Protein AF-A0A1I5RPS9-F1 (afdb_monomer_lite)

Sequence (273 aa):
MSRGDDDRPSDWIGYLQPVGLVVAPAALARIGAWPTPQRAADGEAVARALAGFADDAWPFFRDVLGWPAGRVAGAPGGPTLPEALRVAFREQDTLLEPHWAVSAPDGTTQLLVRIEGDLVLDRRGALDGWEATAQQRFERLLRETGVMAGVIVGTRETGRLGGETEAVLRLVVAPRGEVSGHMSWPLGPLAEVGGRGMLAGLKLLLDAHALFTGPPSHRLPSLLAESRAAQADVSSRLAGQVSWATTAWSGGCTPPTCRAPPSSEPSPPTWRA

Radius of gyration: 22.83 Å; chains: 1; bounding box: 60×74×60 Å

Secondary structure (DSSP, 8-state):
----S---TTHHHHHH--BS-S--HHHHHHHT--PPPPPHHHHHHHHHHHTTTTT--HHIIIIIS---GGGEETSTTSPPPPGGG-EEETTTTEEE--SEEEEPTTS-EEEEEEEEEEEETT-TT-BTTB-S-HHHHHHHHHHHHT-SEEEEEEEEE---TT--EEEEEEEEE--TTS--EEEEEETGGGGSGGGHHHHHHHHHHHSHIIIIIS-GGGSHHHHHHHHHHHHHHHHHHHHHHHHHHHHHHHTTPPTT--PPPP--PPPPPPP--

Foldseek 3Di:
DDPDPPCLQCVLQVVQPKFPFQFDSVLCVVLVQGQDFDDLVLLVQLVVLVVCCLPPVQSCCCRNQVDDQCQKALDVVYNDDDPLLWDADPVQRDIDHANIFGAEPVRHTQEGEHEPRAFAQCDACSDPSGRDGVVRSVLVSCQSSVRQKYKYWYWHQPPDDPRDIFTWIKIWGRHHPDDIMMTIDRSNCCSDPNCRSNSSVCSQARHCCQGYPDDPCSHNVNSRVSSVVVVVVVVVVVVVVVVVVVVCVVVPDDDDPDDDDDDDDDDDDDDDD

Structure (mmCIF, N/CA/C/O backbone):
data_AF-A0A1I5RPS9-F1
#
_entry.id   AF-A0A1I5RPS9-F1
#
loop_
_atom_site.group_PDB
_atom_site.id
_atom_site.type_symbol
_atom_site.label_atom_id
_atom_site.label_alt_id
_atom_site.label_comp_id
_atom_si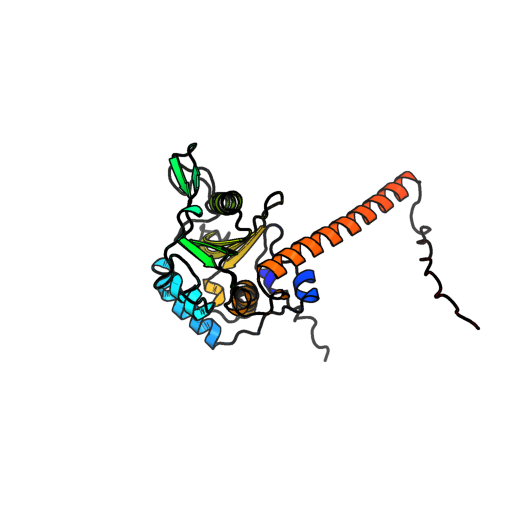te.label_asym_id
_atom_site.label_entity_id
_atom_site.label_seq_id
_atom_site.pdbx_PDB_ins_code
_atom_site.Cartn_x
_atom_site.Cartn_y
_atom_site.Cartn_z
_atom_site.occupancy
_atom_site.B_iso_or_equiv
_atom_site.auth_seq_id
_atom_site.auth_comp_id
_atom_site.auth_asym_id
_atom_site.auth_atom_id
_atom_site.pdbx_PDB_model_num
ATOM 1 N N . MET A 1 1 ? 39.650 -8.370 -7.740 1.00 33.81 1 MET A N 1
ATOM 2 C CA . MET A 1 1 ? 38.311 -7.884 -8.138 1.00 33.81 1 MET A CA 1
ATOM 3 C C . MET A 1 1 ? 37.354 -8.205 -7.005 1.00 33.81 1 MET A C 1
ATOM 5 O O . MET A 1 1 ? 36.799 -9.295 -6.969 1.00 33.81 1 MET A O 1
ATOM 9 N N . SER A 1 2 ? 37.263 -7.308 -6.024 1.00 32.31 2 SER A N 1
ATOM 10 C CA . SER A 1 2 ? 36.287 -7.428 -4.941 1.00 32.31 2 SER A CA 1
ATOM 11 C C . SER A 1 2 ? 34.902 -7.170 -5.521 1.00 32.31 2 SER A C 1
ATOM 13 O O . SER A 1 2 ? 34.683 -6.116 -6.114 1.00 32.31 2 SER A O 1
ATOM 15 N N . ARG A 1 3 ? 33.990 -8.140 -5.390 1.00 33.81 3 ARG A N 1
ATOM 16 C CA . ARG A 1 3 ? 32.552 -7.895 -5.540 1.00 33.81 3 ARG A CA 1
ATOM 17 C C . ARG A 1 3 ? 32.191 -6.826 -4.512 1.00 33.81 3 ARG A C 1
ATOM 19 O O . ARG A 1 3 ? 32.380 -7.056 -3.321 1.00 33.81 3 ARG A O 1
ATOM 26 N N . GLY A 1 4 ? 31.805 -5.654 -5.002 1.00 35.06 4 GLY A N 1
ATOM 27 C CA . GLY A 1 4 ? 31.362 -4.543 -4.179 1.00 35.06 4 GLY A CA 1
ATOM 28 C C . GLY A 1 4 ? 30.131 -4.933 -3.370 1.00 35.06 4 GLY A C 1
ATOM 29 O O . GLY A 1 4 ? 29.268 -5.668 -3.842 1.00 35.06 4 GLY A O 1
ATOM 30 N N . ASP A 1 5 ? 30.113 -4.428 -2.151 1.00 37.72 5 ASP A N 1
ATOM 31 C CA . ASP A 1 5 ? 29.117 -4.533 -1.086 1.00 37.72 5 ASP A CA 1
ATOM 32 C C . ASP A 1 5 ? 27.809 -3.760 -1.417 1.00 37.72 5 ASP A C 1
ATOM 34 O O . ASP A 1 5 ? 27.233 -3.106 -0.554 1.00 37.72 5 ASP A O 1
ATOM 38 N N . ASP A 1 6 ? 27.383 -3.767 -2.689 1.00 41.56 6 ASP A N 1
ATOM 39 C CA . ASP A 1 6 ? 26.382 -2.845 -3.276 1.00 41.56 6 ASP A CA 1
ATOM 40 C C . ASP A 1 6 ? 25.005 -3.487 -3.522 1.00 41.56 6 ASP A C 1
ATOM 42 O O . ASP A 1 6 ? 24.213 -3.009 -4.324 1.00 41.56 6 ASP A O 1
ATOM 46 N N . ASP A 1 7 ? 24.721 -4.618 -2.880 1.00 43.59 7 ASP A N 1
ATOM 47 C CA . ASP A 1 7 ? 23.459 -5.331 -3.089 1.00 43.59 7 ASP A CA 1
ATOM 48 C C . ASP A 1 7 ? 22.933 -5.828 -1.741 1.00 43.59 7 ASP A C 1
ATOM 50 O O . ASP A 1 7 ? 22.830 -7.029 -1.470 1.00 43.59 7 ASP A O 1
ATOM 54 N N . ARG A 1 8 ? 22.646 -4.891 -0.824 1.00 53.69 8 ARG A N 1
ATOM 55 C CA . ARG A 1 8 ? 21.845 -5.249 0.345 1.00 53.69 8 ARG A CA 1
ATOM 56 C C . ARG A 1 8 ? 20.399 -5.330 -0.138 1.00 53.69 8 ARG A C 1
ATOM 58 O O . ARG A 1 8 ? 19.843 -4.321 -0.566 1.00 53.69 8 ARG A O 1
ATOM 65 N N . PRO A 1 9 ? 19.714 -6.479 -0.002 1.00 54.88 9 PRO A N 1
ATOM 66 C CA . PRO A 1 9 ? 18.359 -6.665 -0.538 1.00 54.88 9 PRO A CA 1
ATOM 67 C C . PRO A 1 9 ? 17.271 -5.707 0.011 1.00 54.88 9 PRO A C 1
ATOM 69 O O . PRO A 1 9 ? 16.092 -5.848 -0.309 1.00 54.88 9 PRO A O 1
ATOM 72 N N . SER A 1 10 ? 17.626 -4.776 0.901 1.00 60.41 10 SER A N 1
ATOM 73 C CA . SER A 1 10 ? 16.749 -3.804 1.562 1.00 60.41 10 SER A CA 1
ATOM 74 C C . SER A 1 10 ? 17.095 -2.341 1.255 1.00 60.41 10 SER A C 1
ATOM 76 O O . SER A 1 10 ? 16.464 -1.463 1.839 1.00 60.41 10 SER A O 1
ATOM 78 N N . ASP A 1 11 ? 18.049 -2.048 0.360 1.00 79.06 11 ASP A N 1
ATOM 79 C CA . ASP A 1 11 ? 18.473 -0.665 0.058 1.00 79.06 11 ASP A CA 1
ATOM 80 C C . ASP A 1 11 ? 17.314 0.220 -0.434 1.00 79.06 11 ASP A C 1
ATOM 82 O O . ASP A 1 11 ? 17.248 1.416 -0.145 1.00 79.06 11 ASP A O 1
ATOM 86 N N . TRP A 1 12 ? 16.303 -0.399 -1.048 1.00 87.69 12 TRP A N 1
ATOM 87 C CA . TRP A 1 12 ? 15.060 0.255 -1.444 1.00 87.69 12 TRP A CA 1
ATOM 88 C C . TRP A 1 12 ? 14.281 0.890 -0.279 1.00 87.69 12 TRP A C 1
ATOM 90 O O . TRP A 1 12 ? 13.652 1.922 -0.484 1.00 87.69 12 TRP A O 1
ATOM 100 N N . ILE A 1 13 ? 14.341 0.337 0.941 1.00 88.88 13 ILE A N 1
ATOM 101 C CA . ILE A 1 13 ? 13.681 0.920 2.125 1.00 88.88 13 ILE A CA 1
ATOM 102 C C . ILE A 1 13 ? 14.321 2.269 2.467 1.00 88.88 13 ILE A C 1
ATOM 104 O O . ILE A 1 13 ? 13.619 3.226 2.795 1.00 88.88 13 ILE A O 1
ATOM 108 N N . GLY A 1 14 ? 15.651 2.357 2.355 1.00 85.25 14 GLY A N 1
ATOM 109 C CA . GLY A 1 14 ? 16.405 3.580 2.617 1.00 85.25 14 GLY A CA 1
ATOM 110 C C . GLY A 1 14 ? 16.038 4.709 1.655 1.00 85.25 14 GLY A C 1
ATOM 111 O O . GLY A 1 14 ? 15.885 5.849 2.086 1.00 85.25 14 GLY A O 1
ATOM 112 N N . TYR A 1 15 ? 15.809 4.408 0.374 1.00 85.94 15 TYR A N 1
ATOM 113 C CA . TYR A 1 15 ? 15.406 5.422 -0.610 1.00 85.94 15 TYR A CA 1
ATOM 114 C C . TYR A 1 15 ? 14.019 6.026 -0.345 1.00 85.94 15 TYR A C 1
ATOM 116 O O . TYR A 1 15 ? 13.758 7.154 -0.756 1.00 85.94 15 TYR A O 1
ATOM 124 N N . LEU A 1 16 ? 13.138 5.309 0.358 1.00 88.75 16 LEU A N 1
ATOM 125 C CA . LEU A 1 16 ? 11.757 5.742 0.598 1.00 88.75 16 LEU A CA 1
ATOM 126 C C . LEU A 1 16 ? 11.584 6.587 1.865 1.00 88.75 16 LEU A C 1
ATOM 128 O O . LEU A 1 16 ? 10.520 7.180 2.031 1.00 88.75 16 LEU A O 1
ATOM 132 N N . GLN A 1 17 ? 12.606 6.648 2.732 1.00 84.50 17 GLN A N 1
ATOM 133 C CA . GLN A 1 17 ? 12.615 7.441 3.973 1.00 84.50 17 GLN A CA 1
ATOM 134 C C . GLN A 1 17 ? 11.318 7.257 4.798 1.00 84.50 17 GLN A C 1
ATOM 136 O O . GLN A 1 17 ? 10.551 8.207 4.970 1.00 84.50 17 GLN A O 1
ATOM 141 N N . PRO A 1 18 ? 11.014 6.028 5.264 1.00 90.44 18 PRO A N 1
ATOM 142 C CA . PRO A 1 18 ? 9.776 5.751 5.985 1.00 90.44 18 PRO A CA 1
ATOM 143 C C . PRO A 1 18 ? 9.686 6.538 7.295 1.00 90.44 18 PRO A C 1
ATOM 145 O O . PRO A 1 18 ? 10.682 6.749 7.988 1.00 90.44 18 PRO A O 1
ATOM 148 N N . VAL A 1 19 ? 8.462 6.905 7.667 1.00 92.25 19 VAL A N 1
ATOM 149 C CA . VAL A 1 19 ? 8.149 7.501 8.967 1.00 92.25 19 VAL A CA 1
ATOM 150 C C . VAL A 1 19 ? 7.605 6.407 9.873 1.00 92.25 19 VAL A C 1
ATOM 152 O O . VAL A 1 19 ? 6.639 5.732 9.524 1.00 92.25 19 VAL A O 1
ATOM 155 N N . GLY A 1 20 ? 8.207 6.234 11.049 1.00 91.06 20 GLY A N 1
ATOM 156 C CA . GLY A 1 20 ? 7.830 5.163 11.971 1.00 91.06 20 GLY A CA 1
ATOM 157 C C . GLY A 1 20 ? 8.129 3.764 11.418 1.00 91.06 20 GLY A C 1
ATOM 158 O O . GLY A 1 20 ? 8.901 3.587 10.475 1.00 91.06 20 GLY A O 1
ATOM 159 N N . LEU A 1 21 ? 7.527 2.744 12.032 1.00 90.62 21 LEU A N 1
ATOM 160 C CA . LEU A 1 21 ? 7.722 1.354 11.631 1.00 90.62 21 LEU A CA 1
ATOM 161 C C . LEU A 1 21 ? 6.663 0.918 10.616 1.00 90.62 21 LEU A C 1
ATOM 163 O O . LEU A 1 21 ? 5.475 0.876 10.925 1.00 90.62 21 LEU A O 1
ATOM 167 N N . VAL A 1 22 ? 7.118 0.498 9.437 1.00 93.00 22 VAL A N 1
ATOM 168 C CA . VAL A 1 22 ? 6.283 -0.187 8.437 1.00 93.00 22 VAL A CA 1
ATOM 169 C C . VAL A 1 22 ? 6.798 -1.606 8.248 1.00 93.00 22 VAL A C 1
ATOM 171 O O . VAL A 1 22 ? 6.150 -2.566 8.655 1.00 93.00 22 VAL A O 1
ATOM 174 N N . VAL A 1 23 ? 8.008 -1.732 7.703 1.00 93.06 23 VAL A N 1
ATOM 175 C CA . VAL A 1 23 ? 8.704 -3.004 7.507 1.00 93.06 23 VAL A CA 1
ATOM 176 C C . VAL A 1 23 ? 10.148 -2.857 7.966 1.00 93.06 23 VAL A C 1
ATOM 178 O O . VAL A 1 23 ? 10.807 -1.868 7.649 1.00 93.06 23 VAL A O 1
ATOM 181 N N . ALA A 1 24 ? 10.642 -3.839 8.718 1.00 90.19 24 ALA A N 1
ATOM 182 C CA . ALA A 1 24 ? 12.019 -3.872 9.194 1.00 90.19 24 ALA A CA 1
ATOM 183 C C . ALA A 1 24 ? 12.885 -4.757 8.274 1.00 90.19 24 ALA A C 1
ATOM 185 O O . ALA A 1 24 ? 12.519 -5.913 8.047 1.00 90.19 24 ALA A O 1
ATOM 186 N N . PRO A 1 25 ? 14.072 -4.300 7.821 1.00 89.25 25 PRO A N 1
ATOM 187 C CA . PRO A 1 25 ? 14.993 -5.126 7.030 1.00 89.25 25 PRO A CA 1
ATOM 188 C C . PRO A 1 25 ? 15.316 -6.484 7.677 1.00 89.25 25 PRO A C 1
ATOM 190 O O . PRO A 1 25 ? 15.334 -7.515 7.009 1.00 89.25 25 PRO A O 1
ATOM 193 N N . ALA A 1 26 ? 15.498 -6.511 9.003 1.00 87.50 26 ALA A N 1
ATOM 194 C CA . ALA A 1 26 ? 15.767 -7.740 9.752 1.00 87.50 26 ALA A CA 1
ATOM 195 C C . ALA A 1 26 ? 14.606 -8.751 9.698 1.00 87.50 26 ALA A C 1
ATOM 197 O O . ALA A 1 26 ? 14.842 -9.958 9.708 1.00 87.50 26 ALA A O 1
ATOM 198 N N . ALA A 1 27 ? 13.360 -8.274 9.617 1.00 90.44 27 ALA A N 1
ATOM 199 C CA . ALA A 1 27 ? 12.193 -9.139 9.480 1.00 90.44 27 ALA A CA 1
ATOM 200 C C . ALA A 1 27 ? 12.127 -9.778 8.091 1.00 90.44 27 ALA A C 1
ATOM 202 O O . ALA A 1 27 ? 11.933 -10.988 7.993 1.00 90.44 27 ALA A O 1
ATOM 203 N N . LEU A 1 28 ? 12.383 -8.996 7.036 1.00 91.56 28 LEU A N 1
ATOM 204 C CA . LEU A 1 28 ? 12.478 -9.511 5.667 1.00 91.56 28 LEU A CA 1
ATOM 205 C C . LEU A 1 28 ? 13.568 -10.583 5.548 1.00 91.56 28 LEU A C 1
ATOM 207 O O . LEU A 1 28 ? 13.307 -11.671 5.039 1.00 91.56 28 LEU A O 1
ATOM 211 N N . ALA A 1 29 ? 14.751 -10.315 6.111 1.00 89.38 29 ALA A N 1
ATOM 212 C CA . ALA A 1 29 ? 15.862 -11.262 6.124 1.00 89.38 29 ALA A CA 1
ATOM 213 C C . ALA A 1 29 ? 15.528 -12.565 6.868 1.00 89.38 29 ALA A C 1
ATOM 215 O O . ALA A 1 29 ? 15.866 -13.646 6.391 1.00 89.38 29 ALA A O 1
ATOM 216 N 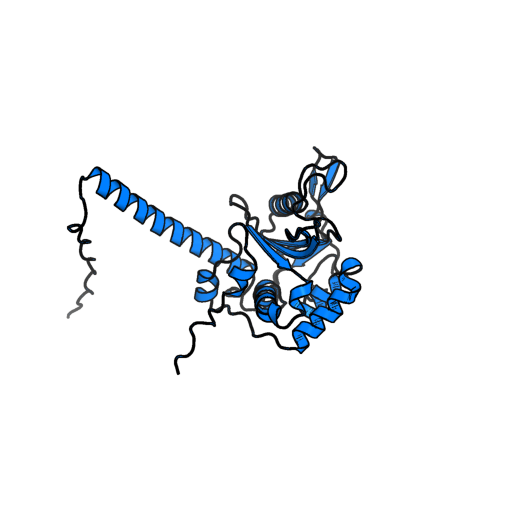N . ARG A 1 30 ? 14.834 -12.480 8.012 1.00 89.31 30 ARG A N 1
ATOM 217 C CA . ARG A 1 30 ? 14.423 -13.654 8.799 1.00 89.31 30 ARG A CA 1
ATOM 218 C C . ARG A 1 30 ? 13.397 -14.520 8.066 1.00 89.31 30 ARG A C 1
ATOM 220 O O . ARG A 1 30 ? 13.453 -15.740 8.171 1.00 89.31 30 ARG A O 1
ATOM 227 N N . ILE A 1 31 ? 12.470 -13.893 7.343 1.00 91.06 31 ILE A N 1
ATOM 228 C CA . ILE A 1 31 ? 11.438 -14.586 6.556 1.00 91.06 31 ILE A CA 1
ATOM 229 C C . ILE A 1 31 ? 12.013 -15.133 5.239 1.00 91.06 31 ILE A C 1
ATOM 231 O O . ILE A 1 31 ? 11.481 -16.100 4.698 1.00 91.06 31 ILE A O 1
ATOM 235 N N . GLY A 1 32 ? 13.111 -14.551 4.746 1.00 91.06 32 GLY A N 1
ATOM 236 C CA . GLY A 1 32 ? 13.664 -14.843 3.423 1.00 91.06 32 GLY A CA 1
ATOM 237 C C . GLY A 1 32 ? 12.915 -14.127 2.295 1.00 91.06 32 GLY A C 1
ATOM 238 O O . GLY A 1 32 ? 12.948 -14.576 1.152 1.00 91.06 32 GLY A O 1
ATOM 239 N N . ALA A 1 33 ? 12.230 -13.026 2.615 1.00 91.44 33 ALA A N 1
ATOM 240 C CA . ALA A 1 33 ? 11.445 -12.242 1.674 1.00 91.44 33 ALA A CA 1
ATOM 241 C C . ALA A 1 33 ? 12.334 -11.190 0.994 1.00 91.44 33 ALA A C 1
ATOM 243 O O . ALA A 1 33 ? 12.694 -10.179 1.601 1.00 91.44 33 ALA A O 1
ATOM 244 N N . TRP A 1 34 ? 12.680 -11.424 -0.272 1.00 90.19 34 TRP A N 1
ATOM 245 C CA . TRP A 1 34 ? 13.584 -10.563 -1.036 1.00 90.19 34 TRP A CA 1
ATOM 246 C C . TRP A 1 34 ? 12.900 -9.968 -2.271 1.00 90.19 34 TRP A C 1
ATOM 248 O O . TRP A 1 34 ? 12.151 -10.679 -2.949 1.00 90.19 34 TRP A O 1
ATOM 258 N N . PRO A 1 35 ? 13.155 -8.687 -2.604 1.00 91.69 35 PRO A N 1
ATOM 259 C CA . PRO A 1 35 ? 12.598 -8.084 -3.806 1.00 91.69 35 PRO A CA 1
ATOM 260 C C . PRO A 1 35 ? 13.051 -8.833 -5.061 1.00 91.69 35 PRO A C 1
ATOM 262 O O . PRO A 1 35 ? 14.238 -9.095 -5.254 1.00 91.69 35 PRO A O 1
ATOM 265 N N . THR A 1 36 ? 12.108 -9.150 -5.946 1.00 91.81 36 THR A N 1
ATOM 266 C CA . THR A 1 36 ? 12.443 -9.755 -7.241 1.00 91.81 36 THR A CA 1
ATOM 267 C C . THR A 1 36 ? 12.973 -8.675 -8.193 1.00 91.81 36 THR A C 1
ATOM 269 O O . THR A 1 36 ? 12.327 -7.629 -8.319 1.00 91.81 36 THR A O 1
ATOM 272 N N . PRO A 1 37 ? 14.096 -8.899 -8.904 1.00 92.38 37 PRO A N 1
ATOM 273 C CA . PRO A 1 37 ? 14.626 -7.929 -9.859 1.00 92.38 37 PRO A CA 1
ATOM 274 C C . PRO A 1 37 ? 13.605 -7.534 -10.934 1.00 92.38 37 PRO A C 1
ATOM 276 O O . PRO A 1 37 ? 12.998 -8.396 -11.572 1.00 92.38 37 PRO A O 1
ATOM 279 N N . GLN A 1 38 ? 13.443 -6.227 -11.153 1.00 95.31 38 GLN A N 1
ATOM 280 C CA . GLN A 1 38 ? 12.534 -5.679 -12.166 1.00 95.31 38 GLN A CA 1
ATOM 281 C C . GLN A 1 38 ? 13.250 -5.486 -13.506 1.00 95.31 38 GLN A C 1
ATOM 283 O O . GLN A 1 38 ? 14.419 -5.092 -13.563 1.00 95.31 38 GLN A O 1
ATOM 288 N N . ARG A 1 39 ? 12.536 -5.747 -14.600 1.00 94.94 39 ARG A N 1
ATOM 289 C CA . ARG A 1 39 ? 13.023 -5.640 -15.979 1.00 94.94 39 ARG A CA 1
ATOM 290 C C . ARG A 1 39 ? 12.497 -4.368 -16.646 1.00 94.94 39 ARG A C 1
ATOM 292 O O . ARG A 1 39 ? 11.676 -3.645 -16.093 1.00 94.94 39 ARG A O 1
ATOM 299 N N . ALA A 1 40 ? 12.968 -4.088 -17.863 1.00 95.06 40 ALA A N 1
ATOM 300 C CA . ALA A 1 40 ? 12.488 -2.947 -18.650 1.00 95.06 40 ALA A CA 1
ATOM 301 C C . ALA A 1 40 ? 10.965 -2.995 -18.879 1.00 95.06 40 ALA A C 1
ATOM 303 O O . ALA A 1 40 ? 10.289 -1.994 -18.671 1.00 95.06 40 ALA A O 1
ATOM 304 N N . ALA A 1 41 ? 10.430 -4.183 -19.180 1.00 96.75 41 ALA A N 1
ATOM 305 C CA . ALA A 1 41 ? 8.996 -4.397 -19.369 1.00 96.75 41 ALA A CA 1
ATOM 306 C C . ALA A 1 41 ? 8.151 -4.025 -18.134 1.00 96.75 41 ALA A C 1
ATOM 308 O O . ALA A 1 41 ? 7.016 -3.582 -18.287 1.00 96.75 41 ALA A O 1
ATOM 309 N N . ASP A 1 42 ? 8.694 -4.169 -16.917 1.00 96.94 42 ASP A N 1
ATOM 310 C CA . ASP A 1 42 ? 7.995 -3.762 -15.693 1.00 96.94 42 ASP A CA 1
ATOM 311 C C . ASP A 1 42 ? 7.854 -2.234 -15.615 1.00 96.94 42 ASP A C 1
ATOM 313 O O . ASP A 1 42 ? 6.778 -1.733 -15.300 1.00 96.94 42 ASP A O 1
ATOM 317 N N . GLY A 1 43 ? 8.912 -1.492 -15.962 1.00 96.25 43 GLY A N 1
ATOM 318 C CA . GLY A 1 43 ? 8.876 -0.026 -16.031 1.00 96.25 43 GLY A CA 1
ATOM 319 C C . GLY A 1 43 ? 7.941 0.486 -17.132 1.00 96.25 43 GLY A C 1
ATOM 320 O O . GLY A 1 43 ? 7.175 1.419 -16.909 1.00 96.25 43 GLY A O 1
ATOM 321 N N . GLU A 1 44 ? 7.920 -0.174 -18.294 1.00 96.94 44 GLU A N 1
ATOM 322 C CA . GLU A 1 44 ? 6.975 0.135 -19.379 1.00 96.94 44 GLU A CA 1
ATOM 323 C C . GLU A 1 44 ? 5.514 -0.110 -18.972 1.00 96.94 44 GLU A C 1
ATOM 325 O O . GLU A 1 44 ? 4.629 0.670 -19.330 1.00 96.94 44 GLU A O 1
ATOM 330 N N . ALA A 1 45 ? 5.245 -1.178 -18.211 1.00 97.19 45 ALA A N 1
ATOM 331 C CA . ALA A 1 45 ? 3.916 -1.449 -17.668 1.00 97.19 45 ALA A CA 1
ATOM 332 C C . ALA A 1 45 ? 3.483 -0.361 -16.674 1.00 97.19 45 ALA A C 1
ATOM 334 O O . ALA A 1 45 ? 2.346 0.107 -16.746 1.00 97.19 45 ALA A O 1
ATOM 335 N N . VAL A 1 46 ? 4.398 0.095 -15.809 1.00 97.81 46 VAL A N 1
ATOM 336 C CA . VAL A 1 46 ? 4.157 1.238 -14.919 1.00 97.81 46 VAL A CA 1
ATOM 337 C C . VAL A 1 46 ? 3.866 2.500 -15.727 1.00 97.81 46 VAL A C 1
ATOM 339 O O . VAL A 1 46 ? 2.833 3.122 -15.505 1.00 97.81 46 VAL A O 1
ATOM 342 N N . ALA A 1 47 ? 4.710 2.856 -16.700 1.00 97.31 47 ALA A N 1
ATOM 343 C CA . ALA A 1 47 ? 4.515 4.046 -17.530 1.00 97.31 47 ALA A CA 1
ATOM 344 C C . ALA A 1 47 ? 3.139 4.052 -18.214 1.00 97.31 47 ALA A C 1
ATOM 346 O O . ALA A 1 47 ? 2.442 5.066 -18.216 1.00 97.31 47 ALA A O 1
ATOM 347 N N . ARG A 1 48 ? 2.716 2.896 -18.742 1.00 96.94 48 ARG A N 1
ATOM 348 C CA . ARG A 1 48 ? 1.399 2.732 -19.365 1.00 96.94 48 ARG A CA 1
ATOM 349 C C . ARG A 1 48 ? 0.261 2.923 -18.365 1.00 96.94 48 ARG A C 1
ATOM 351 O O . ARG A 1 48 ? -0.710 3.595 -18.692 1.00 96.94 48 ARG A O 1
ATOM 358 N N . ALA A 1 49 ? 0.379 2.352 -17.168 1.00 96.25 49 ALA A N 1
ATOM 359 C CA . ALA A 1 49 ? -0.627 2.504 -16.121 1.00 96.25 49 ALA A CA 1
ATOM 360 C C . ALA A 1 49 ? -0.708 3.946 -15.587 1.00 96.25 49 ALA A C 1
ATOM 362 O O . ALA A 1 49 ? -1.786 4.393 -15.207 1.00 96.25 49 ALA A O 1
ATOM 363 N N . LEU A 1 50 ? 0.406 4.687 -15.590 1.00 95.56 50 LEU A N 1
ATOM 364 C CA . LEU A 1 50 ? 0.450 6.070 -15.112 1.00 95.56 50 LEU A CA 1
ATOM 365 C C . LEU A 1 50 ? -0.167 7.088 -16.079 1.00 95.56 50 LEU A C 1
ATOM 367 O O . LEU A 1 50 ? -0.608 8.141 -15.627 1.00 95.56 50 LEU A O 1
ATOM 371 N N . ALA A 1 51 ? -0.262 6.776 -17.375 1.00 93.62 51 ALA A N 1
ATOM 372 C CA . ALA A 1 51 ? -0.767 7.699 -18.397 1.00 93.62 51 ALA A CA 1
ATOM 373 C C . ALA A 1 51 ? -2.230 8.160 -18.192 1.00 93.62 51 ALA A C 1
ATOM 375 O O . ALA A 1 51 ? -2.619 9.173 -18.764 1.00 93.62 51 ALA A O 1
ATOM 376 N N . GLY A 1 52 ? -3.022 7.450 -17.379 1.00 88.62 52 GLY A N 1
ATOM 377 C CA . GLY A 1 52 ? -4.402 7.811 -17.015 1.00 88.62 52 GLY A CA 1
ATOM 378 C C . GLY A 1 52 ? -4.700 7.671 -15.520 1.00 88.62 52 GLY A C 1
ATOM 379 O O . GLY A 1 52 ? -5.855 7.573 -15.124 1.00 88.62 52 GLY A O 1
ATOM 380 N N . PHE A 1 53 ? -3.663 7.625 -14.681 1.00 92.31 53 PHE A N 1
ATOM 381 C CA . PHE A 1 53 ? -3.797 7.247 -13.270 1.00 92.31 53 PHE A CA 1
ATOM 382 C C . PHE A 1 53 ? -4.597 8.246 -12.424 1.00 92.31 53 PHE A C 1
ATOM 384 O O . PHE A 1 53 ? -5.203 7.854 -11.430 1.00 92.31 53 PHE A O 1
ATOM 391 N N . ALA A 1 54 ? -4.604 9.525 -12.810 1.00 88.44 54 ALA A N 1
ATOM 392 C CA . ALA A 1 54 ? -5.397 10.551 -12.137 1.00 88.44 54 ALA A CA 1
ATOM 393 C C . ALA A 1 54 ? -6.910 10.335 -12.320 1.00 88.44 54 ALA A C 1
ATOM 395 O O . ALA A 1 54 ? -7.674 10.616 -11.400 1.00 88.44 54 ALA A O 1
ATOM 396 N N . ASP A 1 55 ? -7.321 9.805 -13.477 1.00 90.38 55 ASP A N 1
ATOM 397 C CA . ASP A 1 55 ? -8.725 9.534 -13.798 1.00 90.38 55 ASP A CA 1
ATOM 398 C C . ASP A 1 55 ? -9.155 8.149 -13.300 1.00 90.38 55 ASP A C 1
ATOM 400 O O . ASP A 1 55 ? -10.237 7.983 -12.737 1.00 90.38 55 ASP A O 1
ATOM 404 N N . ASP A 1 56 ? -8.296 7.145 -13.494 1.00 93.56 56 ASP A N 1
ATOM 405 C CA . ASP A 1 56 ? -8.518 5.777 -13.041 1.00 93.56 56 ASP A CA 1
ATOM 406 C C . ASP A 1 56 ? -7.206 5.149 -12.562 1.00 93.56 56 ASP A C 1
ATOM 408 O O . ASP A 1 56 ? -6.328 4.777 -13.344 1.00 93.56 56 ASP A O 1
ATOM 412 N N . ALA A 1 57 ? -7.087 4.984 -11.246 1.00 96.00 57 ALA A N 1
ATOM 413 C CA . ALA A 1 57 ? -5.929 4.350 -10.637 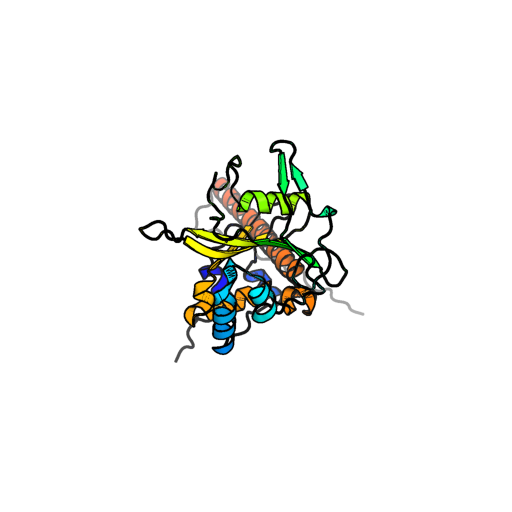1.00 96.00 57 ALA A CA 1
ATOM 414 C C . ALA A 1 57 ? -5.940 2.816 -10.793 1.00 96.00 57 ALA A C 1
ATOM 416 O O . ALA A 1 57 ? -4.897 2.177 -10.632 1.00 96.00 57 ALA A O 1
ATOM 417 N N . TRP A 1 58 ? -7.087 2.193 -11.099 1.00 97.44 58 TRP A N 1
ATOM 418 C CA . TRP A 1 58 ? -7.255 0.736 -11.083 1.00 97.44 58 TRP A CA 1
ATOM 419 C C . TRP A 1 58 ? -6.294 -0.042 -12.001 1.00 97.44 58 TRP A C 1
ATOM 421 O O . TRP A 1 58 ? -5.766 -1.061 -11.543 1.00 97.44 58 TRP A O 1
ATOM 431 N N . PRO A 1 59 ? -5.979 0.398 -13.239 1.00 96.94 59 PRO A N 1
ATOM 432 C CA . PRO A 1 59 ? -5.028 -0.293 -14.108 1.00 96.94 59 PRO A CA 1
ATOM 433 C C . PRO A 1 59 ? -3.654 -0.491 -13.468 1.00 96.94 59 PRO A C 1
ATOM 435 O O . PRO A 1 59 ? -3.030 -1.523 -13.688 1.00 96.94 59 PRO A O 1
ATOM 438 N N . PHE A 1 60 ? -3.194 0.431 -12.618 1.00 98.06 60 PHE A N 1
ATOM 439 C CA . PHE A 1 60 ? -1.942 0.248 -11.883 1.00 98.06 60 PHE A CA 1
ATOM 440 C C . PHE A 1 60 ? -2.029 -0.943 -10.920 1.00 98.06 60 PHE A C 1
ATOM 442 O O . PHE A 1 60 ? -1.185 -1.836 -10.944 1.00 98.06 60 PHE A O 1
ATOM 449 N N . PHE A 1 61 ? -3.083 -1.016 -10.109 1.00 98.44 61 PHE A N 1
ATOM 450 C CA . PHE A 1 61 ? -3.264 -2.117 -9.158 1.00 98.44 61 PHE A CA 1
ATOM 451 C C . PHE A 1 61 ? -3.508 -3.454 -9.869 1.00 98.44 61 PHE A C 1
ATOM 453 O O . PHE A 1 61 ? -2.962 -4.479 -9.463 1.00 98.44 61 PHE A O 1
ATOM 460 N N . ARG A 1 62 ? -4.271 -3.450 -10.965 1.00 97.88 62 ARG A N 1
ATOM 461 C CA . ARG A 1 62 ? -4.564 -4.650 -11.756 1.00 97.88 62 ARG A CA 1
ATOM 462 C C . ARG A 1 62 ? -3.347 -5.149 -12.534 1.00 97.88 62 ARG A C 1
ATOM 464 O O . ARG A 1 62 ? -3.009 -6.322 -12.425 1.00 97.88 62 ARG A O 1
ATOM 471 N N . ASP A 1 63 ? -2.697 -4.287 -13.311 1.00 97.31 63 ASP A N 1
ATOM 472 C CA . ASP A 1 63 ? -1.695 -4.705 -14.300 1.00 97.31 63 ASP A CA 1
ATOM 473 C C . ASP A 1 63 ? -0.269 -4.693 -13.740 1.00 97.31 63 ASP A C 1
ATOM 475 O O . ASP A 1 63 ? 0.545 -5.529 -14.128 1.00 97.31 63 ASP A O 1
ATOM 479 N N . VAL A 1 64 ? 0.046 -3.774 -12.817 1.00 97.94 64 VAL A N 1
ATOM 480 C CA . VAL A 1 64 ? 1.384 -3.681 -12.201 1.00 97.94 64 VAL A CA 1
ATOM 481 C C . VAL A 1 64 ? 1.462 -4.527 -10.934 1.00 97.94 64 VAL A C 1
ATOM 483 O O . VAL A 1 64 ? 2.430 -5.268 -10.760 1.00 97.94 64 VAL A O 1
ATOM 486 N N . LEU A 1 65 ? 0.462 -4.428 -10.050 1.00 98.19 65 LEU A N 1
ATOM 487 C CA . LEU A 1 65 ? 0.432 -5.191 -8.793 1.00 98.19 65 LEU A CA 1
ATOM 488 C C . LEU A 1 65 ? -0.298 -6.537 -8.919 1.00 98.19 65 LEU A C 1
ATOM 490 O O . LEU A 1 65 ? -0.203 -7.369 -8.018 1.00 98.19 65 LEU A O 1
ATOM 494 N N . GLY A 1 66 ? -0.997 -6.796 -10.026 1.00 97.81 66 GLY A N 1
ATOM 495 C CA . GLY A 1 66 ? -1.651 -8.083 -10.272 1.00 97.81 66 GLY A CA 1
ATOM 496 C C . GLY A 1 66 ? -2.919 -8.314 -9.448 1.00 97.81 66 GLY A C 1
ATOM 497 O O . GLY A 1 66 ? -3.306 -9.466 -9.246 1.00 97.81 66 GLY A O 1
ATOM 498 N N . TRP A 1 67 ? -3.552 -7.267 -8.911 1.00 98.06 67 TRP A N 1
ATOM 499 C CA . TRP A 1 67 ? -4.699 -7.431 -8.017 1.00 98.06 67 TRP A CA 1
ATOM 500 C C . TRP A 1 67 ? -5.916 -7.998 -8.762 1.00 98.06 67 TRP A C 1
ATOM 502 O O . TRP A 1 67 ? -6.399 -7.386 -9.718 1.00 98.06 67 TRP A O 1
ATOM 512 N N . PRO A 1 68 ? -6.472 -9.139 -8.321 1.00 96.88 68 PRO A N 1
ATOM 513 C CA . PRO A 1 68 ? -7.674 -9.696 -8.920 1.00 96.88 68 PRO A CA 1
ATOM 514 C C . PRO A 1 68 ? -8.914 -8.919 -8.457 1.00 96.88 68 PRO A C 1
ATOM 516 O O . PRO A 1 68 ? -9.188 -8.838 -7.260 1.00 96.88 68 PRO A O 1
ATOM 519 N N . ALA A 1 69 ? -9.716 -8.419 -9.404 1.00 96.81 69 ALA A N 1
ATOM 520 C CA . ALA A 1 69 ? -10.925 -7.630 -9.122 1.00 96.81 69 ALA A CA 1
ATOM 521 C C . ALA A 1 69 ? -11.886 -8.326 -8.140 1.00 96.81 69 ALA A C 1
ATOM 523 O O . ALA A 1 69 ? -12.386 -7.705 -7.207 1.00 96.81 69 ALA A O 1
ATOM 524 N N . GLY A 1 70 ? -12.061 -9.648 -8.262 1.00 96.75 70 GLY A N 1
ATOM 525 C CA . GLY A 1 70 ? -12.911 -10.445 -7.364 1.00 96.75 70 GLY A CA 1
ATOM 526 C C . GLY A 1 70 ? -12.472 -10.465 -5.890 1.00 96.75 70 GLY A C 1
ATOM 527 O O . GLY A 1 70 ? -13.180 -11.011 -5.049 1.00 96.75 70 GLY A O 1
ATOM 528 N N . ARG A 1 71 ? -11.305 -9.899 -5.562 1.00 96.94 71 ARG A N 1
ATOM 529 C CA . ARG A 1 71 ? -10.750 -9.800 -4.203 1.00 96.94 71 ARG A CA 1
ATOM 530 C C . ARG A 1 71 ? -10.670 -8.365 -3.693 1.00 96.94 71 ARG A C 1
ATOM 532 O O . ARG A 1 71 ? -10.170 -8.153 -2.590 1.00 96.94 71 ARG A O 1
ATOM 539 N N . VAL A 1 72 ? -11.136 -7.403 -4.487 1.00 98.31 72 VAL A N 1
ATOM 540 C CA . VAL A 1 72 ? -11.065 -5.976 -4.187 1.00 98.31 72 VAL A CA 1
ATOM 541 C C . VAL A 1 72 ? -12.471 -5.397 -4.276 1.00 98.31 72 VAL A C 1
ATOM 543 O O . VAL A 1 72 ? -12.978 -5.098 -5.355 1.00 98.31 72 VAL A O 1
ATOM 546 N N . ALA A 1 73 ? -13.130 -5.269 -3.129 1.00 98.00 73 ALA A N 1
ATOM 547 C CA . ALA A 1 73 ? -14.455 -4.675 -3.059 1.00 98.00 73 ALA A CA 1
ATOM 548 C C . ALA A 1 73 ? -14.386 -3.176 -3.392 1.00 98.00 73 ALA A C 1
ATOM 550 O O . ALA A 1 73 ? -13.474 -2.492 -2.933 1.00 98.00 73 ALA A O 1
ATOM 551 N N . GLY A 1 74 ? -15.332 -2.678 -4.188 1.00 96.88 74 GLY A N 1
ATOM 552 C CA . GLY A 1 74 ? -15.375 -1.306 -4.703 1.00 96.88 74 GLY A CA 1
ATOM 553 C C . GLY A 1 74 ? -14.555 -1.070 -5.979 1.00 96.88 74 GLY A C 1
ATOM 554 O O . GLY A 1 74 ? -14.731 -0.037 -6.620 1.00 96.88 74 GLY A O 1
ATOM 555 N N . ALA A 1 75 ? -13.674 -1.996 -6.373 1.00 96.56 75 ALA A N 1
ATOM 556 C CA . ALA A 1 75 ? -12.927 -1.870 -7.624 1.00 96.56 75 ALA A CA 1
ATOM 557 C C . ALA A 1 75 ? -13.811 -2.174 -8.850 1.00 96.56 75 ALA A C 1
ATOM 559 O O . ALA A 1 75 ? -14.797 -2.911 -8.732 1.00 96.56 75 ALA A O 1
ATOM 560 N N . PRO A 1 76 ? -13.454 -1.675 -10.049 1.00 95.81 76 PRO A N 1
ATOM 561 C CA . PRO A 1 76 ? -14.135 -2.037 -11.290 1.00 95.81 76 PRO A CA 1
ATOM 562 C C . PRO A 1 76 ? -14.205 -3.561 -11.493 1.00 95.81 76 PRO A C 1
ATOM 564 O O . PRO A 1 76 ? -13.182 -4.240 -11.599 1.00 95.81 76 PRO A O 1
ATOM 567 N N . GLY A 1 77 ? -15.426 -4.105 -11.549 1.00 94.31 77 GLY A N 1
ATOM 568 C CA . GLY A 1 77 ? -15.678 -5.548 -11.680 1.00 94.31 77 GLY A CA 1
ATOM 569 C C . GLY A 1 77 ? -15.472 -6.365 -10.396 1.00 94.31 77 GLY A C 1
ATOM 570 O O . GLY A 1 77 ? -15.490 -7.595 -10.454 1.00 94.31 77 GLY A O 1
ATOM 571 N N . GLY A 1 78 ? -15.254 -5.708 -9.254 1.00 96.25 78 GLY A N 1
ATOM 572 C CA . GLY A 1 78 ? -15.137 -6.336 -7.942 1.00 96.25 78 GLY A CA 1
ATOM 573 C C . GLY A 1 78 ? -16.457 -6.389 -7.159 1.00 96.25 78 GLY A C 1
ATOM 574 O O . GLY A 1 78 ? -17.483 -5.877 -7.613 1.00 96.25 78 GLY A O 1
ATOM 575 N N . PRO A 1 79 ? -16.453 -7.015 -5.967 1.00 96.81 79 PRO A N 1
ATOM 576 C CA . PRO A 1 79 ? -17.604 -7.031 -5.066 1.00 96.81 79 PRO A CA 1
ATOM 577 C C . PRO A 1 79 ? -18.015 -5.626 -4.605 1.00 96.81 79 PRO A C 1
ATOM 579 O O . PRO A 1 79 ? -17.224 -4.685 -4.643 1.00 96.81 79 PRO A O 1
ATOM 582 N N . THR A 1 80 ? -19.233 -5.477 -4.090 1.00 96.12 80 THR A N 1
ATOM 583 C CA . THR A 1 80 ? -19.665 -4.220 -3.463 1.00 96.12 80 THR A CA 1
ATOM 584 C C . THR A 1 80 ? -18.909 -3.971 -2.158 1.00 96.12 80 THR A C 1
ATOM 586 O O . THR A 1 80 ? -18.684 -4.897 -1.376 1.00 96.12 80 THR A O 1
ATOM 589 N N . LEU A 1 81 ? -18.527 -2.715 -1.913 1.00 95.06 81 LEU A N 1
ATOM 590 C CA . LEU A 1 81 ? -17.860 -2.309 -0.680 1.00 95.06 81 LEU A CA 1
ATOM 591 C C . LEU A 1 81 ? -18.796 -2.490 0.536 1.00 95.06 81 LEU A C 1
ATOM 593 O O . LEU A 1 81 ? -19.916 -1.975 0.506 1.00 95.06 81 LEU A O 1
ATOM 597 N N . PRO A 1 82 ? -18.371 -3.191 1.606 1.00 92.12 82 PRO A N 1
ATOM 598 C CA . PRO A 1 82 ? -19.193 -3.362 2.803 1.00 92.12 82 PRO A CA 1
ATOM 599 C C . PRO A 1 82 ? -19.442 -2.049 3.555 1.00 92.12 82 PRO A C 1
ATOM 601 O O . PRO A 1 82 ? -18.502 -1.320 3.867 1.00 92.12 82 PRO A O 1
ATOM 604 N N . GLU A 1 83 ? -20.694 -1.810 3.956 1.00 90.56 83 GLU A N 1
ATOM 605 C CA . GLU A 1 83 ? -21.095 -0.606 4.706 1.00 90.56 83 GLU A CA 1
ATOM 606 C C . GLU A 1 83 ? -20.391 -0.481 6.065 1.00 90.56 83 GLU A C 1
ATOM 608 O O . GLU A 1 83 ? -20.095 0.615 6.523 1.00 90.56 83 GLU A O 1
ATOM 613 N N . ALA A 1 84 ? -20.035 -1.612 6.683 1.00 90.38 84 ALA A N 1
ATOM 614 C CA . ALA A 1 84 ? -19.309 -1.652 7.953 1.00 90.38 84 ALA A CA 1
ATOM 615 C C . ALA A 1 84 ? -17.902 -1.020 7.895 1.00 90.38 84 ALA A C 1
ATOM 617 O O . ALA A 1 84 ? -17.283 -0.817 8.936 1.00 90.38 84 ALA A O 1
ATOM 618 N N . LEU A 1 85 ? -17.380 -0.733 6.697 1.00 92.50 85 LEU A N 1
ATOM 619 C CA . LEU A 1 85 ? -16.104 -0.036 6.513 1.00 92.50 85 LEU A CA 1
ATOM 620 C C . LEU A 1 85 ? -16.257 1.488 6.446 1.00 92.50 85 LEU A C 1
ATOM 622 O O . LEU A 1 85 ? -15.250 2.187 6.330 1.00 92.50 85 LEU A O 1
ATOM 626 N N . ARG A 1 86 ? -17.488 2.005 6.512 1.00 91.94 86 ARG A N 1
ATOM 627 C CA . ARG A 1 86 ? -17.767 3.437 6.566 1.00 91.94 86 ARG A CA 1
ATOM 628 C C . ARG A 1 86 ? -17.877 3.893 8.014 1.00 91.94 86 ARG A C 1
ATOM 630 O O . ARG A 1 86 ? -18.560 3.273 8.826 1.00 91.94 86 ARG A O 1
ATOM 637 N N . VAL A 1 87 ? -17.211 4.995 8.336 1.00 87.44 87 VAL A N 1
ATOM 638 C CA . VAL A 1 87 ? -17.134 5.524 9.698 1.00 87.44 87 VAL A CA 1
ATOM 639 C C . VAL A 1 87 ? -17.620 6.963 9.709 1.00 87.44 87 VAL A C 1
ATOM 641 O O . VAL A 1 87 ? -16.994 7.849 9.128 1.00 87.44 87 VAL A O 1
ATOM 644 N N . ALA A 1 88 ? -18.749 7.197 10.374 1.00 85.25 88 ALA A N 1
ATOM 645 C CA . ALA A 1 88 ? -19.302 8.532 10.552 1.00 85.25 88 ALA A CA 1
ATOM 646 C C . ALA A 1 88 ? -18.668 9.223 11.765 1.00 85.25 88 ALA A C 1
ATOM 648 O O . ALA A 1 88 ? -18.684 8.682 12.872 1.00 85.25 88 ALA A O 1
ATOM 649 N N . PHE A 1 89 ? -18.175 10.446 11.574 1.00 73.94 89 PHE A N 1
ATOM 650 C CA . PHE A 1 89 ? -17.658 11.289 12.648 1.00 73.94 89 PHE A CA 1
ATOM 651 C C . PHE A 1 89 ? -18.602 12.445 12.915 1.00 73.94 89 PHE A C 1
ATOM 653 O O . PHE A 1 89 ? -18.643 13.430 12.175 1.00 73.94 89 PHE A O 1
ATOM 660 N N . ARG A 1 90 ? -19.373 12.307 13.996 1.00 64.25 90 ARG A N 1
ATOM 661 C CA . ARG A 1 90 ? -20.438 13.250 14.356 1.00 64.25 90 ARG A CA 1
ATOM 662 C C . ARG A 1 90 ? -19.896 14.617 14.760 1.00 64.25 90 ARG A C 1
ATOM 664 O O . ARG A 1 90 ? -20.612 15.597 14.616 1.00 64.25 90 ARG A O 1
ATOM 671 N N . GLU A 1 91 ? -18.651 14.698 15.227 1.00 66.19 91 GLU A N 1
ATOM 672 C CA . GLU A 1 91 ? -18.027 15.970 15.609 1.00 66.19 91 GLU A CA 1
ATOM 673 C C . GLU A 1 91 ? -17.725 16.869 14.400 1.00 66.19 91 GLU A C 1
ATOM 675 O O . GLU A 1 91 ? -17.518 18.066 14.571 1.00 66.19 91 GLU A O 1
ATOM 680 N N . GLN A 1 92 ? -17.664 16.294 13.195 1.00 63.88 92 GLN A N 1
ATOM 681 C CA . GLN A 1 92 ? -17.201 16.960 11.972 1.00 63.88 92 GLN A CA 1
ATOM 682 C C . GLN A 1 92 ? -18.176 16.784 10.797 1.00 63.88 92 GLN A C 1
ATOM 684 O O . GLN A 1 92 ? -17.826 17.126 9.672 1.00 63.88 92 GLN A O 1
ATOM 689 N N . ASP A 1 93 ? -19.355 16.200 11.041 1.00 65.25 93 ASP A N 1
ATOM 690 C CA . ASP A 1 93 ? -20.370 15.849 10.033 1.00 65.25 93 ASP A CA 1
ATOM 691 C C . ASP A 1 93 ? -19.776 15.236 8.753 1.00 65.25 93 ASP A C 1
ATOM 693 O O . ASP A 1 93 ? -20.084 15.618 7.629 1.00 65.25 93 ASP A O 1
ATOM 697 N N . THR A 1 94 ? -18.823 14.317 8.927 1.00 75.38 94 THR A N 1
ATOM 698 C CA . THR A 1 94 ? -18.067 13.736 7.814 1.00 75.38 94 THR A CA 1
ATOM 699 C C . THR A 1 94 ? -18.094 12.221 7.888 1.00 75.38 94 THR A C 1
ATOM 701 O O . THR A 1 94 ? -17.911 11.622 8.952 1.00 75.38 94 THR A O 1
ATOM 704 N N . LEU A 1 95 ? -18.281 11.599 6.728 1.00 84.94 95 LEU A N 1
ATOM 705 C CA . LEU A 1 95 ? -18.176 10.163 6.537 1.00 84.94 95 LEU A CA 1
ATOM 706 C C . LEU A 1 95 ? -16.784 9.831 5.993 1.00 84.94 95 LEU A C 1
ATOM 708 O O . LEU A 1 95 ? -16.420 10.268 4.904 1.00 84.94 95 LEU A O 1
ATOM 712 N N . LEU A 1 96 ? -16.002 9.054 6.742 1.00 89.38 96 LEU A N 1
ATOM 713 C CA . LEU A 1 96 ? -14.781 8.455 6.216 1.00 89.38 96 LEU A CA 1
ATOM 714 C C . LEU A 1 96 ? -15.097 7.079 5.648 1.00 89.38 96 LEU A C 1
ATOM 716 O O . LEU A 1 96 ? -15.547 6.186 6.361 1.00 89.38 96 LEU A O 1
ATOM 720 N N . GLU A 1 97 ? -14.802 6.903 4.367 1.00 93.50 97 GLU A N 1
ATOM 721 C CA . GLU A 1 97 ? -14.938 5.629 3.677 1.00 93.50 97 GLU A CA 1
ATOM 722 C C . GLU A 1 97 ? -13.704 5.341 2.808 1.00 93.50 97 GLU A C 1
ATOM 724 O O . GLU A 1 97 ? -13.059 6.269 2.285 1.00 93.50 97 GLU A O 1
ATOM 729 N N . PRO A 1 98 ? -13.322 4.060 2.678 1.00 96.94 98 PRO A N 1
ATOM 730 C CA . PRO A 1 98 ? -12.341 3.650 1.693 1.00 96.94 98 PRO A CA 1
ATOM 731 C C . PRO A 1 98 ? -12.971 3.660 0.297 1.00 96.94 98 PRO A C 1
ATOM 733 O O . PRO A 1 98 ? -14.172 3.473 0.141 1.00 96.94 98 PRO A O 1
ATOM 736 N N . HIS A 1 99 ? -12.140 3.825 -0.727 1.00 97.31 99 HIS A N 1
ATOM 737 C CA . HIS A 1 99 ? -12.566 3.588 -2.104 1.00 97.31 99 HIS A CA 1
ATOM 738 C C . HIS A 1 99 ? -12.649 2.087 -2.361 1.00 97.31 99 HIS A C 1
ATOM 740 O O . HIS A 1 99 ? -13.637 1.609 -2.915 1.00 97.31 99 HIS A O 1
ATOM 746 N N . TRP A 1 100 ? -11.639 1.340 -1.897 1.00 98.44 100 TRP A N 1
ATOM 747 C CA . TRP A 1 100 ? -11.585 -0.109 -2.052 1.00 98.44 100 TRP A CA 1
ATOM 748 C C . TRP A 1 100 ? -11.219 -0.834 -0.759 1.00 98.44 100 TRP A C 1
ATOM 750 O O . TRP A 1 100 ? -10.525 -0.295 0.105 1.00 98.44 100 TRP A O 1
ATOM 760 N N . ALA A 1 101 ? -11.631 -2.095 -0.659 1.00 98.25 101 ALA A N 1
ATOM 761 C CA . ALA A 1 101 ? -11.229 -2.998 0.413 1.00 98.25 101 ALA A CA 1
ATOM 762 C C . ALA A 1 101 ? -10.718 -4.319 -0.162 1.00 98.25 101 ALA A C 1
ATOM 764 O O . ALA A 1 101 ? -11.415 -4.997 -0.915 1.00 98.25 101 ALA A O 1
ATOM 765 N N . VAL A 1 102 ? -9.495 -4.692 0.204 1.00 98.12 102 VAL A N 1
ATOM 766 C CA . VAL A 1 102 ? -8.854 -5.924 -0.252 1.00 98.12 102 VAL A CA 1
ATOM 767 C C . VAL A 1 102 ? -9.106 -7.033 0.757 1.00 98.12 102 VAL A C 1
ATOM 769 O O . VAL A 1 102 ? -8.769 -6.907 1.938 1.00 98.12 102 VAL A O 1
ATOM 772 N N . SER A 1 103 ? -9.650 -8.148 0.283 1.00 96.75 103 SER A N 1
ATOM 773 C CA . SER A 1 103 ? -9.908 -9.320 1.115 1.00 96.75 103 SER A CA 1
ATOM 774 C C . SER A 1 103 ? -8.692 -10.255 1.168 1.00 96.75 103 SER A C 1
ATOM 776 O O . SER A 1 103 ? -8.082 -10.566 0.139 1.00 96.75 103 SER A O 1
ATOM 778 N N . ALA A 1 104 ? -8.365 -10.783 2.346 1.00 92.81 104 ALA A N 1
ATOM 779 C CA . ALA A 1 104 ? -7.476 -11.929 2.555 1.00 92.81 104 ALA A CA 1
ATOM 780 C C . ALA A 1 104 ? -8.178 -13.235 2.179 1.00 92.81 104 ALA A C 1
ATOM 782 O O . ALA A 1 104 ? -9.410 -13.264 2.209 1.00 92.81 104 ALA A O 1
ATOM 783 N N . PRO A 1 105 ? -7.463 -14.302 1.764 1.00 86.81 105 PRO A N 1
ATOM 784 C CA . PRO A 1 105 ? -8.076 -15.515 1.201 1.00 86.81 105 PRO A CA 1
ATOM 785 C C . PRO A 1 105 ? -9.208 -16.151 2.025 1.00 86.81 105 PRO A C 1
ATOM 787 O O . PRO A 1 105 ? -10.068 -16.804 1.446 1.00 86.81 105 PRO A O 1
ATOM 790 N N . ASP A 1 106 ? -9.245 -15.915 3.336 1.00 88.44 106 ASP A N 1
ATOM 791 C CA . ASP A 1 106 ? -10.307 -16.337 4.260 1.00 88.44 106 ASP A CA 1
ATOM 792 C C . ASP A 1 106 ? -11.582 -15.460 4.236 1.00 88.44 106 ASP A C 1
ATOM 794 O O . ASP A 1 106 ? -12.560 -15.765 4.911 1.00 88.44 106 ASP A O 1
ATOM 798 N N . GLY A 1 107 ? -11.589 -14.383 3.451 1.00 89.25 107 GLY A N 1
ATOM 799 C CA . GLY A 1 107 ? -12.692 -13.434 3.296 1.00 89.25 107 GLY A CA 1
ATOM 800 C C . GLY A 1 107 ? -12.583 -12.182 4.169 1.00 89.25 107 GLY A C 1
ATOM 801 O O . GLY A 1 107 ? -13.336 -11.236 3.946 1.00 89.25 107 GLY A O 1
ATOM 802 N N . THR A 1 108 ? -11.643 -12.129 5.114 1.00 93.06 108 THR A N 1
ATOM 803 C CA . THR A 1 108 ? -11.464 -10.963 5.993 1.00 93.06 108 THR A CA 1
ATOM 804 C C . THR A 1 108 ? -10.855 -9.777 5.244 1.00 93.06 108 THR A C 1
ATOM 806 O O . THR A 1 108 ? -10.107 -9.954 4.286 1.00 93.06 108 THR A O 1
ATOM 809 N N . THR A 1 109 ? -11.160 -8.544 5.650 1.00 96.06 109 THR A N 1
ATOM 810 C CA . THR A 1 109 ? -10.524 -7.351 5.066 1.00 96.06 109 THR A CA 1
ATOM 811 C C . THR A 1 109 ? -9.110 -7.189 5.622 1.00 96.06 109 THR A C 1
ATOM 813 O O . THR A 1 109 ? -8.941 -7.025 6.827 1.00 96.06 109 THR A O 1
ATOM 816 N N . GLN A 1 110 ? -8.098 -7.195 4.750 1.00 95.81 110 GLN A N 1
ATOM 817 C CA . GLN A 1 110 ? -6.686 -7.064 5.147 1.00 95.81 110 GLN A CA 1
ATOM 818 C C . GLN A 1 110 ? -6.067 -5.701 4.825 1.00 95.81 110 GLN A C 1
ATOM 820 O O . GLN A 1 110 ? -5.085 -5.319 5.458 1.00 95.81 110 GLN A O 1
ATOM 825 N N . LEU A 1 111 ? -6.613 -4.980 3.843 1.00 97.75 111 LEU A N 1
ATOM 826 C CA . LEU A 1 111 ? -6.065 -3.707 3.380 1.00 97.75 111 LEU A CA 1
ATOM 827 C C . LEU A 1 111 ? -7.201 -2.795 2.911 1.00 97.75 111 LEU A C 1
ATOM 829 O O . LEU A 1 111 ? -8.043 -3.218 2.119 1.00 97.75 111 LEU A O 1
ATOM 833 N N . LEU A 1 112 ? -7.218 -1.547 3.375 1.00 98.44 112 LEU A N 1
ATOM 834 C CA . LEU A 1 112 ? -8.098 -0.506 2.830 1.00 98.44 112 LEU A CA 1
ATOM 835 C C . LEU A 1 112 ? -7.350 0.341 1.807 1.00 98.44 112 LEU A C 1
ATOM 837 O O . LEU A 1 112 ? -6.150 0.547 1.953 1.00 98.44 112 LEU A O 1
ATOM 841 N N . VAL A 1 113 ? -8.046 0.864 0.799 1.00 98.50 113 VAL A N 1
ATOM 842 C CA . VAL A 1 113 ? -7.459 1.782 -0.184 1.00 98.50 113 VAL A CA 1
ATOM 843 C C . VAL A 1 113 ? -8.248 3.077 -0.261 1.00 98.50 113 VAL A C 1
ATOM 845 O O . VAL A 1 113 ? -9.475 3.057 -0.365 1.00 98.50 113 VAL A O 1
ATOM 848 N N . ARG A 1 114 ? -7.544 4.210 -0.252 1.00 97.56 114 ARG A N 1
ATOM 849 C CA . ARG A 1 114 ? -8.096 5.528 -0.575 1.00 97.56 114 ARG A CA 1
ATOM 850 C C . ARG A 1 114 ? -7.345 6.175 -1.730 1.00 97.56 114 ARG A C 1
ATOM 852 O O . ARG A 1 114 ? -6.121 6.134 -1.767 1.00 97.56 114 ARG A O 1
ATOM 859 N N . ILE A 1 115 ? -8.093 6.801 -2.632 1.00 96.31 115 ILE A N 1
ATOM 860 C CA . ILE A 1 115 ? -7.571 7.587 -3.746 1.00 96.31 115 ILE A CA 1
ATOM 861 C C . ILE A 1 115 ? -7.985 9.042 -3.502 1.00 96.31 115 ILE A C 1
ATOM 863 O O . ILE A 1 115 ? -9.169 9.337 -3.416 1.00 96.31 115 ILE A O 1
ATOM 867 N N . GLU A 1 116 ? -7.020 9.934 -3.309 1.00 93.81 116 GLU A N 1
ATOM 868 C CA . GLU A 1 116 ? -7.237 11.354 -2.983 1.00 93.81 116 GLU A CA 1
ATOM 869 C C . GLU A 1 116 ? -6.924 12.289 -4.163 1.00 93.81 116 GLU A C 1
ATOM 871 O O . GLU A 1 116 ? -6.933 13.506 -4.001 1.00 93.81 116 GLU A O 1
ATOM 876 N N . GLY A 1 117 ? -6.617 11.742 -5.344 1.00 89.62 117 GLY A N 1
ATOM 877 C CA . GLY A 1 117 ? -6.291 12.535 -6.529 1.00 89.62 117 GLY A CA 1
ATOM 878 C C . GLY A 1 117 ? -5.045 13.405 -6.333 1.00 89.62 117 GLY A C 1
ATOM 879 O O . GLY A 1 117 ? -3.964 12.900 -6.031 1.00 89.62 117 GLY A O 1
ATOM 880 N N . ASP A 1 118 ? -5.198 14.715 -6.518 1.00 90.25 118 ASP A N 1
ATOM 881 C CA . ASP A 1 118 ? -4.136 15.722 -6.428 1.00 90.25 118 ASP A CA 1
ATOM 882 C C . ASP A 1 118 ? -3.858 16.214 -4.995 1.00 90.25 118 ASP A C 1
ATOM 884 O O . ASP A 1 118 ? -2.903 16.964 -4.766 1.00 90.25 118 ASP A O 1
ATOM 888 N N . LEU A 1 119 ? -4.632 15.751 -4.009 1.00 92.12 119 LEU A N 1
ATOM 889 C CA . LEU A 1 119 ? -4.507 16.179 -2.621 1.00 92.12 119 LEU A CA 1
ATOM 890 C C . LEU A 1 119 ? -3.123 15.863 -2.038 1.00 92.12 119 LEU A C 1
ATOM 892 O O . LEU A 1 119 ? -2.662 14.717 -2.041 1.00 92.12 119 LEU A O 1
ATOM 896 N N . VAL A 1 120 ? -2.495 16.882 -1.445 1.00 94.00 120 VAL A N 1
ATOM 897 C CA . VAL A 1 120 ? -1.228 16.726 -0.723 1.00 94.00 120 VAL A CA 1
ATOM 898 C C . VAL A 1 120 ? -1.479 16.020 0.605 1.00 94.00 120 VAL A C 1
ATOM 900 O O . VAL A 1 120 ? -2.134 16.565 1.495 1.00 94.00 120 VAL A O 1
ATOM 903 N N . LEU A 1 121 ? -0.920 14.819 0.763 1.00 94.62 121 LEU A N 1
ATOM 904 C CA . LEU A 1 121 ? -1.278 13.910 1.856 1.00 94.62 121 LEU A CA 1
ATOM 905 C C . LEU A 1 121 ? -0.995 14.463 3.260 1.00 94.62 121 LEU A C 1
ATOM 907 O O . LEU A 1 121 ? -1.727 14.154 4.205 1.00 94.62 121 LEU A O 1
ATOM 911 N N . ASP A 1 122 ? 0.049 15.282 3.388 1.00 93.25 122 ASP A N 1
ATOM 912 C CA . ASP A 1 122 ? 0.543 15.821 4.661 1.00 93.25 122 ASP A CA 1
ATOM 913 C C . ASP A 1 122 ? 0.145 17.289 4.896 1.00 93.25 122 ASP A C 1
ATOM 915 O O . ASP A 1 122 ? 0.510 17.879 5.915 1.00 93.25 122 ASP A O 1
ATOM 919 N N . ARG A 1 123 ? -0.632 17.892 3.983 1.00 90.44 123 ARG A N 1
ATOM 920 C CA . ARG A 1 123 ? -1.079 19.284 4.104 1.00 90.44 123 ARG A CA 1
ATOM 921 C C . ARG A 1 123 ? -2.357 19.372 4.941 1.00 90.44 123 ARG A C 1
ATOM 923 O O . ARG A 1 123 ? -3.344 18.691 4.668 1.00 90.44 123 ARG A O 1
ATOM 930 N N . ARG A 1 124 ? -2.334 20.221 5.972 1.00 87.25 124 ARG A N 1
ATOM 931 C CA . ARG A 1 124 ? -3.516 20.556 6.787 1.00 87.25 124 ARG A CA 1
ATOM 932 C C . ARG A 1 124 ? -4.429 21.525 6.046 1.00 87.25 124 ARG A C 1
ATOM 934 O O . ARG A 1 124 ? -3.936 22.319 5.249 1.00 87.25 124 ARG A O 1
ATOM 941 N N . GLY A 1 125 ? -5.732 21.459 6.319 1.00 79.31 125 GLY A N 1
ATOM 942 C CA . GLY A 1 125 ? -6.707 22.376 5.719 1.00 79.31 125 GLY A CA 1
ATOM 943 C C . GLY A 1 125 ? -6.811 22.252 4.198 1.00 79.31 125 GLY A C 1
ATOM 944 O O . GLY A 1 125 ? -7.277 23.170 3.539 1.00 79.31 125 GLY A O 1
ATOM 945 N N . ALA A 1 126 ? -6.337 21.143 3.620 1.00 74.69 126 ALA A N 1
ATOM 946 C CA . ALA A 1 126 ? -6.360 20.943 2.174 1.00 74.69 126 ALA A CA 1
ATOM 947 C C . ALA A 1 126 ? -7.782 20.697 1.634 1.00 74.69 126 ALA A C 1
ATOM 949 O O . ALA A 1 126 ? -7.996 20.743 0.429 1.00 74.69 126 ALA A O 1
ATOM 950 N N . LEU A 1 127 ? -8.742 20.442 2.527 1.00 69.38 127 LEU A N 1
ATOM 951 C CA . LEU A 1 127 ? -10.165 20.358 2.233 1.00 69.38 127 LEU A CA 1
ATOM 952 C C . LEU A 1 127 ? -10.931 21.251 3.207 1.00 69.38 127 LEU A C 1
ATOM 954 O O . LEU A 1 127 ? -10.626 21.276 4.403 1.00 69.38 127 LEU A O 1
ATOM 958 N N . ASP A 1 128 ? -11.923 21.965 2.681 1.00 63.88 128 ASP A N 1
ATOM 959 C CA . ASP A 1 128 ? -12.716 22.925 3.443 1.00 63.88 128 ASP A CA 1
ATOM 960 C C . ASP A 1 128 ? -13.383 22.259 4.656 1.00 63.88 128 ASP A C 1
ATOM 962 O O . ASP A 1 128 ? -13.999 21.197 4.555 1.00 63.88 128 ASP A O 1
ATOM 966 N N . GLY A 1 129 ? -13.248 22.889 5.826 1.00 63.66 129 GLY A N 1
ATOM 967 C CA . GLY A 1 129 ? -13.851 22.420 7.076 1.00 63.66 129 GLY A CA 1
ATOM 968 C C . GLY A 1 129 ? -13.074 21.330 7.823 1.00 63.66 129 GLY A C 1
ATOM 969 O O . GLY A 1 129 ? -13.526 20.911 8.888 1.00 63.66 129 GLY A O 1
ATOM 970 N N . TRP A 1 130 ? -11.909 20.885 7.327 1.00 66.81 130 TRP A N 1
ATOM 971 C CA . TRP A 1 130 ? -11.082 19.863 7.985 1.00 66.81 130 TRP A CA 1
ATOM 972 C C . TRP A 1 130 ? -9.623 20.291 8.180 1.00 66.81 130 TRP A C 1
ATOM 974 O O . TRP A 1 130 ? -8.820 20.317 7.252 1.00 66.81 130 TRP A O 1
ATOM 984 N N . GLU A 1 131 ? -9.237 20.501 9.439 1.00 78.88 131 GLU A N 1
ATOM 985 C CA . GLU A 1 131 ? -7.853 20.822 9.822 1.00 78.88 131 GLU A CA 1
ATOM 986 C C . GLU A 1 131 ? -6.897 19.615 9.752 1.00 78.88 131 GLU A C 1
ATOM 988 O O . GLU A 1 131 ? -5.677 19.784 9.702 1.00 78.88 131 GLU A O 1
ATOM 993 N N . ALA A 1 132 ? -7.424 18.386 9.750 1.00 85.81 132 ALA A N 1
ATOM 994 C CA . ALA A 1 132 ? -6.617 17.167 9.697 1.00 85.81 132 ALA A CA 1
ATOM 995 C C . ALA A 1 132 ? -6.094 16.885 8.278 1.00 85.81 132 ALA A C 1
ATOM 997 O O . ALA A 1 132 ? -6.810 17.052 7.291 1.00 85.81 132 ALA A O 1
ATOM 998 N N . THR A 1 133 ? -4.857 16.398 8.177 1.00 91.81 133 THR A N 1
ATOM 999 C CA . THR A 1 133 ? -4.254 15.992 6.895 1.00 91.81 133 THR A CA 1
ATOM 1000 C C . THR A 1 133 ? -4.912 14.722 6.355 1.00 91.81 133 THR A C 1
ATOM 1002 O O . THR A 1 133 ? -5.433 13.927 7.141 1.00 91.81 133 THR A O 1
ATOM 1005 N N . ALA A 1 134 ? -4.841 14.471 5.040 1.00 93.56 134 ALA A N 1
ATOM 1006 C CA . ALA A 1 134 ? -5.371 13.245 4.425 1.00 93.56 134 ALA A CA 1
ATOM 1007 C C . ALA A 1 134 ? -4.808 11.972 5.086 1.00 93.56 134 ALA A C 1
ATOM 1009 O O . ALA A 1 134 ? -5.556 11.038 5.389 1.00 93.56 134 ALA A O 1
ATOM 1010 N N . GLN A 1 135 ? -3.507 11.993 5.401 1.00 94.25 135 GLN A N 1
ATOM 1011 C CA . GLN A 1 135 ? -2.819 10.956 6.169 1.00 94.25 135 GLN A CA 1
ATOM 1012 C C . GLN A 1 135 ? -3.506 10.685 7.517 1.00 94.25 135 GLN A C 1
ATOM 1014 O O . GLN A 1 135 ? -3.821 9.538 7.830 1.00 94.25 135 GLN A O 1
ATOM 1019 N N . GLN A 1 136 ? -3.787 11.728 8.307 1.00 93.06 136 GLN A N 1
ATOM 1020 C CA . GLN A 1 136 ? -4.413 11.587 9.627 1.00 93.06 136 GLN A CA 1
ATOM 1021 C C . GLN A 1 136 ? -5.831 11.015 9.538 1.00 93.06 136 GLN A C 1
ATOM 1023 O O . GLN A 1 136 ? -6.222 10.197 10.372 1.00 93.06 136 GLN A O 1
ATOM 1028 N N . ARG A 1 137 ? -6.603 11.399 8.513 1.00 92.00 137 ARG A N 1
ATOM 1029 C CA . ARG A 1 137 ? -7.954 10.844 8.291 1.00 92.00 137 ARG A CA 1
ATOM 1030 C C . ARG A 1 137 ? -7.881 9.360 8.006 1.00 92.00 137 ARG A C 1
ATOM 1032 O O . ARG A 1 137 ? -8.656 8.581 8.550 1.00 92.00 137 ARG A O 1
ATOM 1039 N N . PHE A 1 138 ? -6.939 8.975 7.155 1.00 95.44 138 PHE A N 1
ATOM 1040 C CA . PHE A 1 138 ? -6.788 7.590 6.764 1.00 95.44 138 PHE A CA 1
ATOM 1041 C C . PHE A 1 138 ? -6.313 6.721 7.928 1.00 95.44 138 PHE A C 1
ATOM 1043 O O . PHE A 1 138 ? -6.869 5.651 8.151 1.00 95.44 138 PHE A O 1
ATOM 1050 N N . GLU A 1 139 ? -5.382 7.214 8.747 1.00 95.44 139 GLU A N 1
ATOM 1051 C CA . GLU A 1 139 ? -5.011 6.550 10.001 1.00 95.44 139 GLU A CA 1
ATOM 1052 C C . GLU A 1 139 ? -6.209 6.380 10.941 1.00 95.44 139 GLU A C 1
ATOM 1054 O O . GLU A 1 139 ? -6.383 5.311 11.529 1.00 95.44 139 GLU A O 1
ATOM 1059 N N . ARG A 1 140 ? -7.070 7.399 11.056 1.00 92.62 140 ARG A N 1
ATOM 1060 C CA . ARG A 1 140 ? -8.304 7.313 11.849 1.00 92.62 140 ARG A CA 1
ATOM 1061 C C . ARG A 1 140 ? -9.248 6.240 11.297 1.00 92.62 140 ARG A C 1
ATOM 1063 O O . ARG A 1 140 ? -9.708 5.400 12.064 1.00 92.62 140 ARG A O 1
ATOM 1070 N N . LEU A 1 141 ? -9.471 6.210 9.980 1.00 94.69 141 LEU A N 1
ATOM 1071 C CA . LEU A 1 141 ? -10.289 5.190 9.313 1.00 94.69 141 LEU A CA 1
ATOM 1072 C C . LEU A 1 141 ? -9.771 3.768 9.590 1.00 94.69 141 LEU A C 1
ATOM 1074 O O . LEU A 1 141 ? -10.553 2.883 9.937 1.00 94.69 141 LEU A O 1
ATOM 1078 N N . LEU A 1 142 ? -8.457 3.546 9.489 1.00 96.00 142 LEU A N 1
ATOM 1079 C CA . LEU A 1 142 ? -7.834 2.253 9.795 1.00 96.00 142 LEU A CA 1
ATOM 1080 C C . LEU A 1 142 ? -8.070 1.834 11.256 1.00 96.00 142 LEU A C 1
ATOM 1082 O O . LEU A 1 142 ? -8.454 0.697 11.530 1.00 96.00 142 LEU A O 1
ATOM 1086 N N . ARG A 1 143 ? -7.908 2.760 12.208 1.00 93.81 143 ARG A N 1
ATOM 1087 C CA . ARG A 1 143 ? -8.072 2.472 13.644 1.00 93.81 143 ARG A CA 1
ATOM 1088 C C . ARG A 1 143 ? -9.517 2.137 14.022 1.00 93.81 143 ARG A C 1
ATOM 1090 O O . ARG A 1 143 ? -9.738 1.190 14.787 1.00 93.81 143 ARG A O 1
ATOM 1097 N N . GLU A 1 144 ? -10.481 2.870 13.472 1.00 93.06 144 GLU A N 1
ATOM 1098 C CA . GLU A 1 144 ? -11.908 2.645 13.730 1.00 93.06 144 GLU A CA 1
ATOM 1099 C C . GLU A 1 144 ? -12.401 1.341 13.098 1.00 93.06 144 GLU A C 1
ATOM 1101 O O . GLU A 1 144 ? -12.992 0.506 13.781 1.00 93.06 144 GLU A O 1
ATOM 1106 N N . THR A 1 145 ? -12.059 1.091 11.830 1.00 93.75 145 THR A N 1
ATOM 1107 C CA . THR A 1 145 ? -12.404 -0.176 11.154 1.00 93.75 145 THR A CA 1
ATOM 1108 C C . THR A 1 145 ? -11.655 -1.378 11.736 1.00 93.75 145 THR A C 1
ATOM 1110 O O . THR A 1 145 ? -12.109 -2.514 11.625 1.00 93.75 145 THR A O 1
ATOM 1113 N N . GLY A 1 146 ? -10.511 -1.146 12.386 1.00 93.69 146 GLY A N 1
ATOM 1114 C CA . GLY A 1 146 ? -9.649 -2.193 12.931 1.00 93.69 146 GLY A CA 1
ATOM 1115 C C . GLY A 1 146 ? -8.777 -2.885 11.888 1.00 93.69 146 GLY A C 1
ATOM 1116 O O . GLY A 1 146 ? -8.082 -3.843 12.227 1.00 93.69 146 GLY A O 1
ATOM 1117 N N . VAL A 1 147 ? -8.784 -2.406 10.642 1.00 95.12 147 VAL A N 1
ATOM 1118 C CA . VAL A 1 147 ? -7.895 -2.903 9.593 1.00 95.12 147 VAL A CA 1
ATOM 1119 C C . VAL A 1 147 ? -6.502 -2.326 9.831 1.00 95.12 147 VAL A C 1
ATOM 1121 O O . VAL A 1 147 ? -6.306 -1.117 9.874 1.00 95.12 147 VAL A O 1
ATOM 1124 N N . MET A 1 148 ? -5.515 -3.204 9.998 1.00 94.69 148 MET A N 1
ATOM 1125 C CA . MET A 1 148 ? -4.169 -2.815 10.432 1.00 94.69 148 MET A CA 1
ATOM 1126 C C . MET A 1 148 ? -3.386 -1.960 9.436 1.00 94.69 148 MET A C 1
ATOM 1128 O O . MET A 1 148 ? -2.466 -1.249 9.845 1.00 94.69 148 MET A O 1
ATOM 1132 N N . ALA A 1 149 ? -3.673 -2.083 8.144 1.00 97.56 149 ALA A N 1
ATOM 1133 C CA . ALA A 1 149 ? -2.908 -1.437 7.093 1.00 97.56 149 ALA A CA 1
ATOM 1134 C C . ALA A 1 149 ? -3.812 -0.931 5.972 1.00 97.56 149 ALA A C 1
ATOM 1136 O O . ALA A 1 149 ? -4.906 -1.448 5.735 1.00 97.56 149 ALA A O 1
ATOM 1137 N N . GLY A 1 150 ? -3.321 0.058 5.240 1.00 98.25 150 GLY A N 1
ATOM 1138 C CA . GLY A 1 150 ? -3.996 0.564 4.062 1.00 98.25 150 GLY A CA 1
ATOM 1139 C C . GLY A 1 150 ? -3.056 1.266 3.100 1.00 98.25 150 GLY A C 1
ATOM 1140 O O . GLY A 1 150 ? -1.937 1.630 3.452 1.00 98.25 150 GLY A O 1
ATOM 1141 N N . VAL A 1 151 ? -3.529 1.464 1.878 1.00 98.56 151 VAL A N 1
ATOM 1142 C CA . VAL A 1 151 ? -2.857 2.246 0.847 1.00 98.56 151 VAL A CA 1
ATOM 1143 C C . VAL A 1 151 ? -3.622 3.543 0.629 1.00 98.56 151 VAL A C 1
ATOM 1145 O O . VAL A 1 151 ? -4.827 3.526 0.399 1.00 98.56 151 VAL A O 1
ATOM 1148 N N . ILE A 1 152 ? -2.925 4.669 0.672 1.00 98.31 152 ILE A N 1
ATOM 1149 C CA . ILE A 1 152 ? -3.467 5.960 0.257 1.00 98.31 152 ILE A CA 1
ATOM 1150 C C . ILE A 1 152 ? -2.675 6.478 -0.938 1.00 98.31 152 ILE A C 1
ATOM 1152 O O . ILE A 1 152 ? -1.445 6.452 -0.945 1.00 98.31 152 ILE A O 1
ATOM 1156 N N . VAL A 1 153 ? -3.394 6.907 -1.967 1.00 98.06 153 VAL A N 1
ATOM 1157 C CA . VAL A 1 153 ? -2.845 7.511 -3.178 1.00 98.06 153 VAL A CA 1
ATOM 1158 C C . VAL A 1 153 ? -3.181 8.992 -3.161 1.00 98.06 153 VAL A C 1
ATOM 1160 O O . VAL A 1 153 ? -4.329 9.352 -2.923 1.00 98.06 153 VAL A O 1
ATOM 1163 N N . GLY A 1 154 ? -2.193 9.836 -3.417 1.00 96.06 154 GLY A N 1
ATOM 1164 C CA . GLY A 1 154 ? -2.355 11.285 -3.506 1.00 96.06 154 GLY A CA 1
ATOM 1165 C C . GLY A 1 154 ? -1.058 11.913 -3.989 1.00 96.06 154 GLY A C 1
ATOM 1166 O O . GLY A 1 154 ? -0.295 11.271 -4.714 1.00 96.06 154 GLY A O 1
ATOM 1167 N N . THR A 1 155 ? -0.754 13.123 -3.533 1.00 95.50 155 THR A N 1
ATOM 1168 C CA . THR A 1 155 ? 0.522 13.786 -3.824 1.00 95.50 155 THR A CA 1
ATOM 1169 C C . THR A 1 155 ? 1.332 14.061 -2.555 1.00 95.50 155 THR A C 1
ATOM 1171 O O . THR A 1 155 ? 0.802 14.098 -1.441 1.00 95.50 155 THR A O 1
ATOM 1174 N N . ARG A 1 156 ? 2.648 14.245 -2.693 1.00 93.19 156 ARG A N 1
ATOM 1175 C CA . ARG A 1 156 ? 3.516 14.774 -1.627 1.00 93.19 156 ARG A CA 1
ATOM 1176 C C . ARG A 1 156 ? 4.321 15.959 -2.130 1.00 93.19 156 ARG A C 1
ATOM 1178 O O . ARG A 1 156 ? 4.649 16.020 -3.311 1.00 93.19 156 ARG A O 1
ATOM 1185 N N . GLU A 1 157 ? 4.693 16.859 -1.229 1.00 91.38 157 GLU A N 1
ATOM 1186 C CA . GLU A 1 157 ? 5.643 17.929 -1.542 1.00 91.38 157 GLU A CA 1
ATOM 1187 C C . GLU A 1 157 ? 7.047 17.344 -1.743 1.00 91.38 157 GLU A C 1
ATOM 1189 O O . GLU A 1 157 ? 7.518 16.530 -0.949 1.00 91.38 157 GLU A O 1
ATOM 1194 N N . THR A 1 158 ? 7.727 17.762 -2.810 1.00 83.69 158 THR A N 1
ATOM 1195 C CA . THR A 1 158 ? 9.077 17.274 -3.155 1.00 83.69 158 THR A CA 1
ATOM 1196 C C . THR A 1 158 ? 10.197 18.041 -2.446 1.00 83.69 158 THR A C 1
ATOM 1198 O O . THR A 1 158 ? 11.366 17.675 -2.556 1.00 83.69 158 THR A O 1
ATOM 1201 N N . GLY A 1 159 ? 9.867 19.141 -1.758 1.00 75.44 159 GLY A N 1
ATOM 1202 C CA . GLY A 1 159 ? 10.840 20.046 -1.137 1.00 75.44 159 GLY A CA 1
ATOM 1203 C C . GLY A 1 159 ? 11.681 20.857 -2.134 1.00 75.44 159 GLY A C 1
ATOM 1204 O O . GLY A 1 159 ? 12.565 21.604 -1.714 1.00 75.44 159 GLY A O 1
ATOM 1205 N N . ARG A 1 160 ? 11.425 20.738 -3.446 1.00 76.31 160 ARG A N 1
ATOM 1206 C CA . ARG A 1 160 ? 12.088 21.546 -4.477 1.00 76.31 160 ARG A CA 1
ATOM 1207 C C . ARG A 1 160 ? 11.607 22.999 -4.423 1.00 76.31 160 ARG A C 1
ATOM 1209 O O . ARG A 1 160 ? 10.452 23.281 -4.093 1.00 76.31 160 ARG A O 1
ATOM 1216 N N . LEU A 1 161 ? 12.506 23.922 -4.775 1.00 63.47 161 LEU A N 1
ATOM 1217 C CA . LEU A 1 161 ? 12.190 25.342 -4.964 1.00 63.47 161 LEU A CA 1
ATOM 1218 C C . LEU A 1 161 ? 11.021 25.467 -5.954 1.00 63.47 161 LEU A C 1
ATOM 1220 O O . LEU A 1 161 ? 11.163 25.084 -7.108 1.00 63.47 161 LEU A O 1
ATOM 1224 N N . GLY A 1 162 ? 9.877 25.975 -5.487 1.00 64.75 162 GLY A N 1
ATOM 1225 C CA . GLY A 1 162 ? 8.656 26.114 -6.294 1.00 64.75 162 GLY A CA 1
ATOM 1226 C C . GLY A 1 162 ? 7.434 25.348 -5.779 1.00 64.75 162 GLY A C 1
ATOM 1227 O O . GLY A 1 162 ? 6.352 25.536 -6.320 1.00 64.75 162 GLY A O 1
ATOM 1228 N N . GLY A 1 163 ? 7.566 24.533 -4.722 1.00 68.12 163 GLY A N 1
ATOM 1229 C CA . GLY A 1 163 ? 6.414 23.845 -4.117 1.00 68.12 163 GLY A CA 1
ATOM 1230 C C . GLY A 1 163 ? 5.844 22.719 -4.986 1.00 68.12 163 GLY A C 1
ATOM 1231 O O . GLY A 1 163 ? 4.660 22.402 -4.886 1.00 68.12 163 GLY A O 1
ATOM 1232 N N . GLU A 1 164 ? 6.679 22.128 -5.844 1.00 85.00 164 GLU A N 1
ATOM 1233 C CA . GLU A 1 164 ? 6.286 21.015 -6.706 1.00 85.00 164 GLU A CA 1
ATOM 1234 C C . GLU A 1 164 ? 5.820 19.819 -5.874 1.00 85.00 164 GLU A C 1
ATOM 1236 O O . GLU A 1 164 ? 6.466 19.419 -4.894 1.00 85.00 164 GLU A O 1
ATOM 1241 N N . THR A 1 165 ? 4.714 19.223 -6.307 1.00 91.25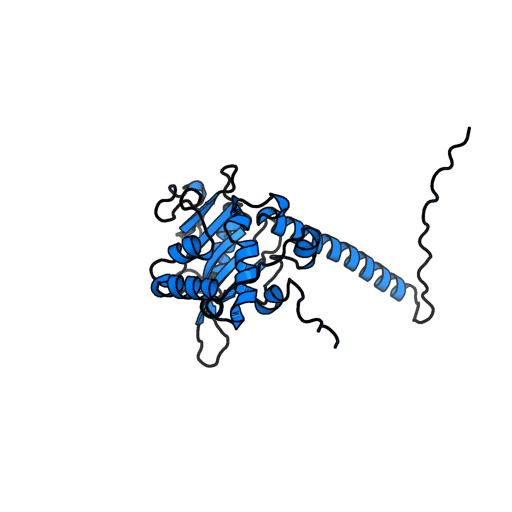 165 THR A N 1
ATOM 1242 C CA . THR A 1 165 ? 4.188 17.985 -5.744 1.00 91.25 165 THR A CA 1
ATOM 1243 C C . THR A 1 165 ? 4.402 16.838 -6.723 1.00 91.25 165 THR A C 1
ATOM 1245 O O . THR A 1 165 ? 4.466 17.040 -7.934 1.00 91.25 165 THR A O 1
ATOM 1248 N N . GLU A 1 166 ? 4.539 15.623 -6.202 1.00 92.69 166 GLU A N 1
ATOM 1249 C CA . GLU A 1 166 ? 4.602 14.409 -7.014 1.00 92.69 166 GLU A CA 1
ATOM 1250 C C . GLU A 1 166 ? 3.560 13.395 -6.546 1.00 92.69 166 GLU A C 1
ATOM 1252 O O . GLU A 1 166 ? 3.269 13.303 -5.351 1.00 92.69 166 GLU A O 1
ATOM 1257 N N . ALA A 1 167 ? 3.009 12.624 -7.485 1.00 95.00 167 ALA A N 1
ATOM 1258 C CA . ALA A 1 167 ? 2.066 11.559 -7.175 1.00 95.00 167 ALA A CA 1
ATOM 1259 C C . ALA A 1 167 ? 2.760 10.423 -6.413 1.00 95.00 167 ALA A C 1
ATOM 1261 O O . ALA A 1 167 ? 3.841 9.958 -6.796 1.00 95.00 167 ALA A O 1
ATOM 1262 N N . VAL A 1 168 ? 2.120 9.953 -5.347 1.00 96.81 168 VAL A N 1
ATOM 1263 C CA . VAL A 1 168 ? 2.643 8.910 -4.468 1.00 96.81 168 VAL A CA 1
ATOM 1264 C C . VAL A 1 168 ? 1.596 7.858 -4.150 1.00 96.81 168 VAL A C 1
ATOM 1266 O O . VAL A 1 168 ? 0.418 8.153 -3.958 1.00 96.81 168 VAL A O 1
ATOM 1269 N N . LEU A 1 169 ? 2.071 6.625 -4.009 1.00 97.88 169 LEU A N 1
ATOM 1270 C CA . LEU A 1 169 ? 1.361 5.555 -3.321 1.00 97.88 169 LEU A CA 1
ATOM 1271 C C . LEU A 1 169 ? 2.002 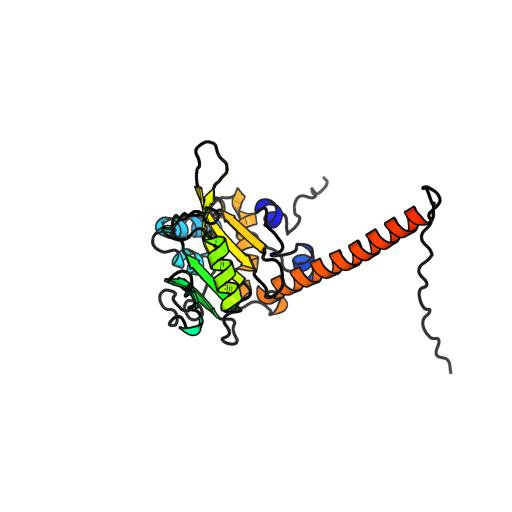5.386 -1.948 1.00 97.88 169 LEU A C 1
ATOM 1273 O O . LEU A 1 169 ? 3.204 5.147 -1.848 1.00 97.88 169 LEU A O 1
ATOM 1277 N N . ARG A 1 170 ? 1.213 5.501 -0.883 1.00 98.12 170 ARG A N 1
ATOM 1278 C CA . ARG A 1 170 ? 1.689 5.382 0.494 1.00 98.12 170 ARG A CA 1
ATOM 1279 C C . ARG A 1 170 ? 1.051 4.191 1.194 1.00 98.12 170 ARG A C 1
ATOM 1281 O O . ARG A 1 170 ? -0.167 4.131 1.330 1.00 98.12 170 ARG A O 1
ATOM 1288 N N . LEU A 1 171 ? 1.883 3.274 1.683 1.00 98.44 171 LEU A N 1
ATOM 1289 C CA . LEU A 1 171 ? 1.471 2.224 2.613 1.00 98.44 171 LEU A CA 1
ATOM 1290 C C . LEU A 1 171 ? 1.469 2.801 4.026 1.00 98.44 171 LEU A C 1
ATOM 1292 O O . LEU A 1 171 ? 2.494 3.299 4.489 1.00 98.44 171 LEU A O 1
ATOM 1296 N N . VAL A 1 172 ? 0.333 2.708 4.706 1.00 98.25 172 VAL A N 1
ATOM 1297 C CA . VAL A 1 172 ? 0.128 3.144 6.087 1.00 98.25 172 VAL A CA 1
ATOM 1298 C C . VAL A 1 172 ? -0.167 1.924 6.946 1.00 98.25 172 VAL A C 1
ATOM 1300 O O . VAL A 1 172 ? -0.988 1.084 6.585 1.00 98.25 172 VAL A O 1
ATOM 1303 N N . VAL A 1 173 ? 0.501 1.830 8.090 1.00 97.31 173 VAL A N 1
ATOM 1304 C CA . VAL A 1 173 ? 0.350 0.756 9.072 1.00 97.31 173 VAL A CA 1
ATOM 1305 C C . VAL A 1 173 ? -0.041 1.401 10.394 1.00 97.31 173 VAL A C 1
ATOM 1307 O O . VAL A 1 173 ? 0.720 2.180 10.962 1.00 97.31 173 VAL A O 1
ATOM 1310 N N . ALA A 1 174 ? -1.248 1.103 10.868 1.00 95.62 174 ALA A N 1
ATOM 1311 C CA . ALA A 1 174 ? -1.857 1.725 12.041 1.00 95.62 174 ALA A CA 1
ATOM 1312 C C . ALA A 1 174 ? -2.445 0.661 12.992 1.00 95.62 174 ALA A C 1
ATOM 1314 O O . ALA A 1 174 ? -3.662 0.603 13.185 1.00 95.62 174 ALA A O 1
ATOM 1315 N N . PRO A 1 175 ? -1.604 -0.204 13.596 1.00 89.62 175 PRO A N 1
ATOM 1316 C CA . PRO A 1 175 ? -2.042 -1.158 14.615 1.00 89.62 175 PRO A CA 1
ATOM 1317 C C . PRO A 1 175 ? -2.756 -0.456 15.779 1.00 89.62 175 PRO A C 1
ATOM 1319 O O . PRO A 1 175 ? -2.418 0.666 16.173 1.00 89.62 175 PRO A O 1
ATOM 1322 N N . ARG A 1 176 ? -3.744 -1.135 16.368 1.00 85.62 176 ARG A N 1
ATOM 1323 C CA . ARG A 1 176 ? -4.433 -0.640 17.566 1.00 85.62 176 ARG A CA 1
ATOM 1324 C C . ARG A 1 176 ? -3.467 -0.601 18.749 1.00 85.62 176 ARG A C 1
ATOM 1326 O O . ARG A 1 176 ? -2.808 -1.590 19.034 1.00 85.62 176 ARG A O 1
ATOM 1333 N N . GLY A 1 177 ? -3.412 0.537 19.440 1.00 84.75 177 GLY A N 1
ATOM 1334 C CA . GLY A 1 177 ? -2.583 0.712 20.636 1.00 84.75 177 GLY A CA 1
ATOM 1335 C C . GLY A 1 177 ? -1.092 0.963 20.386 1.00 84.75 177 GLY A C 1
ATOM 1336 O O . GLY A 1 177 ? -0.374 1.188 21.353 1.00 84.75 177 GLY A O 1
ATOM 1337 N N . GLU A 1 178 ? -0.625 0.986 19.133 1.00 86.56 178 GLU A N 1
ATOM 1338 C CA . GLU A 1 178 ? 0.768 1.324 18.806 1.00 86.56 178 GLU A CA 1
ATOM 1339 C C . GLU A 1 178 ? 0.861 2.532 17.856 1.00 86.56 178 GLU A C 1
ATOM 1341 O O . GLU A 1 178 ? -0.121 2.980 17.238 1.00 86.56 178 GLU A O 1
ATOM 1346 N N . VAL A 1 179 ? 2.079 3.070 17.755 1.00 89.38 179 VAL A N 1
ATOM 1347 C CA . VAL A 1 179 ? 2.417 4.195 16.877 1.00 89.38 179 VAL A CA 1
ATOM 1348 C C . VAL A 1 179 ? 2.268 3.764 15.418 1.00 89.38 179 VAL A C 1
ATOM 1350 O O . VAL A 1 179 ? 2.715 2.686 15.029 1.00 89.38 179 VAL A O 1
ATOM 1353 N N . SER A 1 180 ? 1.616 4.601 14.611 1.00 94.38 180 SER A N 1
ATOM 1354 C CA . SER A 1 180 ? 1.490 4.381 13.171 1.00 94.38 180 SER A CA 1
ATOM 1355 C C . SER A 1 180 ? 2.823 4.615 12.456 1.00 94.38 180 SER A C 1
ATOM 1357 O O . SER A 1 180 ? 3.655 5.413 12.886 1.00 94.38 180 SER A O 1
ATOM 1359 N N . GLY A 1 181 ? 3.011 3.933 11.332 1.00 95.94 181 GLY A N 1
ATOM 1360 C CA . GLY A 1 181 ? 4.114 4.179 10.412 1.00 95.94 181 GLY A CA 1
ATOM 1361 C C . GLY A 1 181 ? 3.624 4.220 8.973 1.00 95.94 181 GLY A C 1
ATOM 1362 O O . GLY A 1 181 ? 2.585 3.643 8.644 1.00 95.94 181 GLY A O 1
ATOM 1363 N N . HIS A 1 182 ? 4.362 4.895 8.098 1.00 97.06 182 HIS A N 1
ATOM 1364 C CA . HIS A 1 182 ? 4.064 4.906 6.673 1.00 97.06 182 HIS A CA 1
ATOM 1365 C C . HIS A 1 182 ? 5.314 4.998 5.792 1.00 97.06 182 HIS A C 1
ATOM 1367 O O . HIS A 1 182 ? 6.368 5.488 6.194 1.00 97.06 182 HIS A O 1
ATOM 1373 N N . MET A 1 183 ? 5.179 4.507 4.563 1.00 96.25 183 MET A N 1
ATOM 1374 C CA . MET A 1 183 ? 6.223 4.486 3.540 1.00 96.25 183 MET A CA 1
ATOM 1375 C C . MET A 1 183 ? 5.606 4.892 2.204 1.00 96.25 183 MET A C 1
ATOM 1377 O O . MET A 1 183 ? 4.527 4.409 1.863 1.00 96.25 183 MET A O 1
ATOM 1381 N N . SER A 1 184 ? 6.260 5.797 1.471 1.00 96.88 184 SER A N 1
ATOM 1382 C CA . SER A 1 184 ? 5.696 6.409 0.259 1.00 96.88 184 SER A CA 1
ATOM 1383 C C . SER A 1 184 ? 6.565 6.138 -0.959 1.00 96.88 184 SER A C 1
ATOM 1385 O O . SER A 1 184 ? 7.737 6.507 -0.961 1.00 96.88 184 SER A O 1
ATOM 1387 N N . TRP A 1 185 ? 5.974 5.570 -2.007 1.00 97.25 185 TRP A N 1
ATOM 1388 C CA . TRP A 1 185 ? 6.603 5.369 -3.307 1.00 97.25 185 TRP A CA 1
ATOM 1389 C C . TRP A 1 185 ? 6.227 6.511 -4.254 1.00 97.25 185 TRP A C 1
ATOM 1391 O O . TRP A 1 185 ? 5.033 6.689 -4.517 1.00 97.25 185 TRP A O 1
ATOM 1401 N N . PRO A 1 186 ? 7.203 7.266 -4.790 1.00 95.56 186 PRO A N 1
ATOM 1402 C CA . PRO A 1 186 ? 6.943 8.233 -5.849 1.00 95.56 186 PRO A CA 1
ATOM 1403 C C . PRO A 1 186 ? 6.624 7.483 -7.139 1.00 95.56 186 PRO A C 1
ATOM 1405 O O . PRO A 1 186 ? 7.436 6.686 -7.600 1.00 95.56 186 PRO A O 1
ATOM 1408 N N . LEU A 1 187 ? 5.440 7.708 -7.708 1.00 95.94 187 LEU A N 1
ATOM 1409 C CA . LEU A 1 187 ? 4.929 6.882 -8.803 1.00 95.94 187 LEU A CA 1
ATOM 1410 C C . LEU A 1 187 ? 5.712 7.076 -10.105 1.00 95.94 187 LEU A C 1
ATOM 1412 O O . LEU A 1 187 ? 6.068 6.087 -10.739 1.00 95.94 187 LEU A O 1
ATOM 1416 N N . GLY A 1 188 ? 6.035 8.321 -10.470 1.00 94.88 188 GLY A N 1
ATOM 1417 C CA . GLY A 1 188 ? 6.789 8.635 -11.693 1.00 94.88 188 GLY A CA 1
ATOM 1418 C C . GLY A 1 188 ? 8.118 7.871 -11.797 1.00 94.88 188 GLY A C 1
ATOM 1419 O O . GLY A 1 188 ? 8.301 7.116 -12.754 1.00 94.88 188 GLY A O 1
ATOM 1420 N N . PRO A 1 189 ? 9.004 7.962 -10.786 1.00 95.19 189 PRO A N 1
ATOM 1421 C CA . PRO A 1 189 ? 10.270 7.233 -10.772 1.00 95.19 189 PRO A CA 1
ATOM 1422 C C . PRO A 1 189 ? 10.154 5.711 -10.928 1.00 95.19 189 PRO A C 1
ATOM 1424 O O . PRO A 1 189 ? 11.100 5.093 -11.409 1.00 95.19 189 PRO A O 1
ATOM 1427 N N . LEU A 1 190 ? 9.029 5.077 -10.565 1.00 96.50 190 LEU A N 1
ATOM 1428 C CA . LEU A 1 190 ? 8.863 3.619 -10.704 1.00 96.50 190 LEU A CA 1
ATOM 1429 C C . LEU A 1 190 ? 8.874 3.141 -12.164 1.00 96.50 190 LEU A C 1
ATOM 1431 O O . LEU A 1 190 ? 9.152 1.967 -12.409 1.00 96.50 190 LEU A O 1
ATOM 1435 N N . ALA A 1 191 ? 8.579 4.024 -13.122 1.00 96.44 191 ALA A N 1
ATOM 1436 C CA . ALA A 1 191 ? 8.673 3.725 -14.550 1.00 96.44 191 ALA A CA 1
ATOM 1437 C C . ALA A 1 191 ? 10.125 3.721 -15.063 1.00 96.44 191 ALA A C 1
ATOM 1439 O O . ALA A 1 191 ? 10.415 3.181 -16.133 1.00 96.44 191 ALA A O 1
ATOM 1440 N N . GLU A 1 192 ? 11.047 4.326 -14.315 1.00 95.75 192 GLU A N 1
ATOM 1441 C CA . GLU A 1 192 ? 12.418 4.558 -14.744 1.00 95.75 192 GLU A CA 1
ATOM 1442 C C . GLU A 1 192 ? 13.368 3.440 -14.305 1.00 95.75 192 GLU A C 1
ATOM 1444 O O . GLU A 1 192 ? 13.129 2.687 -13.359 1.00 95.75 192 GLU A O 1
ATOM 1449 N N . VAL A 1 193 ? 14.525 3.361 -14.969 1.00 92.75 193 VAL A N 1
ATOM 1450 C CA . VAL A 1 193 ? 15.577 2.391 -14.625 1.00 92.75 193 VAL A CA 1
ATOM 1451 C C . VAL A 1 193 ? 16.047 2.566 -13.176 1.00 92.75 193 VAL A C 1
ATOM 1453 O O . VAL A 1 193 ? 16.222 1.569 -12.477 1.00 92.75 193 VAL A O 1
ATOM 1456 N N . GLY A 1 194 ? 16.193 3.813 -12.712 1.00 89.19 194 GLY A N 1
ATOM 1457 C CA . GLY A 1 194 ? 16.606 4.128 -11.340 1.00 89.19 194 GLY A CA 1
ATOM 1458 C C . GLY A 1 194 ? 15.575 3.747 -10.271 1.00 89.19 194 GLY A C 1
ATOM 1459 O O . GLY A 1 194 ? 15.944 3.507 -9.126 1.00 89.19 194 GLY A O 1
ATOM 1460 N N . GLY A 1 195 ? 14.292 3.620 -10.631 1.00 93.38 195 GLY A N 1
ATOM 1461 C CA . GLY A 1 195 ? 13.225 3.243 -9.700 1.00 93.38 195 GLY A CA 1
ATOM 1462 C C . GLY A 1 195 ? 12.968 1.744 -9.582 1.00 93.38 195 GLY A C 1
ATOM 1463 O O . GLY A 1 195 ? 12.119 1.336 -8.790 1.00 93.38 195 GLY A O 1
ATOM 1464 N N . ARG A 1 196 ? 13.700 0.896 -10.314 1.00 94.00 196 ARG A N 1
ATOM 1465 C CA . ARG A 1 196 ? 13.474 -0.562 -10.333 1.00 94.00 196 ARG A CA 1
ATOM 1466 C C . ARG A 1 196 ? 13.564 -1.213 -8.956 1.00 94.00 196 ARG A C 1
ATOM 1468 O O . ARG A 1 196 ? 12.749 -2.080 -8.651 1.00 94.00 196 ARG A O 1
ATOM 1475 N N . GLY A 1 197 ? 14.513 -0.789 -8.120 1.00 94.12 197 GLY A N 1
ATOM 1476 C CA . GLY A 1 197 ? 14.630 -1.281 -6.743 1.00 94.12 197 GLY A CA 1
ATOM 1477 C C . GLY A 1 197 ? 13.413 -0.907 -5.890 1.00 94.12 197 GLY A C 1
ATOM 1478 O O . GLY A 1 197 ? 12.873 -1.748 -5.175 1.00 94.12 197 GLY A O 1
ATOM 1479 N N . MET A 1 198 ? 12.916 0.327 -6.031 1.00 95.44 198 MET A N 1
ATOM 1480 C CA . MET A 1 198 ? 11.698 0.779 -5.347 1.00 95.44 198 MET A CA 1
ATOM 1481 C C . MET A 1 198 ? 10.461 0.017 -5.832 1.00 95.44 198 MET A C 1
ATOM 1483 O O . MET A 1 198 ? 9.642 -0.387 -5.007 1.00 95.44 198 MET A O 1
ATOM 1487 N N . LEU A 1 199 ? 10.346 -0.241 -7.140 1.00 97.25 199 LEU A N 1
ATOM 1488 C CA . LEU A 1 199 ? 9.265 -1.048 -7.712 1.00 97.25 199 LEU A CA 1
ATOM 1489 C C . LEU A 1 199 ? 9.319 -2.500 -7.218 1.00 97.25 199 LEU A C 1
ATOM 1491 O O . LEU A 1 199 ? 8.283 -3.075 -6.890 1.00 97.25 199 LEU A O 1
ATOM 1495 N N . ALA A 1 200 ? 10.516 -3.082 -7.113 1.00 96.62 200 ALA A N 1
ATOM 1496 C CA . ALA A 1 200 ? 10.704 -4.415 -6.548 1.00 96.62 200 ALA A CA 1
ATOM 1497 C C . ALA A 1 200 ? 10.208 -4.477 -5.094 1.00 96.62 200 ALA A C 1
ATOM 1499 O O . ALA A 1 200 ? 9.492 -5.407 -4.727 1.00 96.62 200 ALA A O 1
ATOM 1500 N N . GLY A 1 201 ? 10.556 -3.472 -4.283 1.00 96.31 201 GLY A N 1
ATOM 1501 C CA . GLY A 1 201 ? 10.092 -3.345 -2.901 1.00 96.31 201 GLY A CA 1
ATOM 1502 C C . GLY A 1 201 ? 8.583 -3.119 -2.785 1.00 96.31 201 GLY A C 1
ATOM 1503 O O . GLY A 1 201 ? 7.940 -3.706 -1.918 1.00 96.31 201 GLY A O 1
ATOM 1504 N N . LEU A 1 202 ? 7.997 -2.331 -3.694 1.00 97.75 202 LEU A N 1
ATOM 1505 C CA . LEU A 1 202 ? 6.547 -2.145 -3.767 1.00 97.75 202 LEU A CA 1
ATOM 1506 C C . LEU A 1 202 ? 5.841 -3.481 -4.020 1.00 97.75 202 LEU A C 1
ATOM 1508 O O . LEU A 1 202 ? 4.938 -3.850 -3.273 1.00 97.75 202 LEU A O 1
ATOM 1512 N N . LYS A 1 203 ? 6.279 -4.222 -5.046 1.00 97.81 203 LYS A N 1
ATOM 1513 C CA . LYS A 1 203 ? 5.701 -5.526 -5.395 1.00 97.81 203 LYS A CA 1
ATOM 1514 C C . LYS A 1 203 ? 5.898 -6.553 -4.280 1.00 97.81 203 LYS A C 1
ATOM 1516 O O . LYS A 1 203 ? 4.954 -7.259 -3.958 1.00 97.81 203 LYS A O 1
ATOM 1521 N N . LEU A 1 204 ? 7.056 -6.562 -3.615 1.00 97.00 204 LEU A N 1
ATOM 1522 C CA . LEU A 1 204 ? 7.312 -7.435 -2.461 1.00 97.00 204 LEU A CA 1
ATOM 1523 C C . LEU A 1 204 ? 6.247 -7.297 -1.360 1.00 97.00 204 LEU A C 1
ATOM 1525 O O . LEU A 1 204 ? 5.946 -8.274 -0.680 1.00 97.00 204 LEU A O 1
ATOM 1529 N N . LEU A 1 205 ? 5.703 -6.093 -1.161 1.00 97.38 205 LEU A N 1
ATOM 1530 C CA . LEU A 1 205 ? 4.729 -5.824 -0.103 1.00 97.38 205 LEU A CA 1
ATOM 1531 C C . LEU A 1 205 ? 3.278 -5.839 -0.579 1.00 97.38 205 LEU A C 1
ATOM 1533 O O . LEU A 1 205 ? 2.388 -6.141 0.214 1.00 97.38 205 LEU A O 1
ATOM 1537 N N . LEU A 1 206 ? 3.031 -5.464 -1.832 1.00 98.19 206 LEU A N 1
ATOM 1538 C CA . LEU A 1 206 ? 1.692 -5.143 -2.313 1.00 98.19 206 LEU A CA 1
ATOM 1539 C C . LEU A 1 206 ? 1.307 -5.855 -3.605 1.00 98.19 206 LEU A C 1
ATOM 1541 O O . LEU A 1 206 ? 0.226 -5.574 -4.098 1.00 98.19 206 LEU A O 1
ATOM 1545 N N . ASP A 1 207 ? 2.112 -6.748 -4.180 1.00 97.62 207 ASP A N 1
ATOM 1546 C CA . ASP A 1 207 ? 1.660 -7.510 -5.347 1.00 97.62 207 ASP A CA 1
ATOM 1547 C C . ASP A 1 207 ? 0.672 -8.636 -4.981 1.00 97.62 207 ASP A C 1
ATOM 1549 O O . ASP A 1 207 ? 0.335 -8.897 -3.819 1.00 97.62 207 ASP A O 1
ATOM 1553 N N . ALA A 1 208 ? 0.193 -9.334 -6.007 1.00 96.94 208 ALA A N 1
ATOM 1554 C CA . ALA A 1 208 ? -0.718 -10.451 -5.838 1.00 96.94 208 ALA A CA 1
ATOM 1555 C C . ALA A 1 208 ? -0.135 -11.595 -4.988 1.00 96.94 208 ALA A C 1
ATOM 1557 O O . ALA A 1 208 ? -0.879 -12.281 -4.278 1.00 96.94 208 ALA A O 1
ATOM 1558 N N . HIS A 1 209 ? 1.184 -11.797 -5.035 1.00 95.88 209 HIS A N 1
ATOM 1559 C CA . HIS A 1 209 ? 1.870 -12.782 -4.212 1.00 95.88 209 HIS A CA 1
ATOM 1560 C C . HIS A 1 209 ? 1.845 -12.367 -2.739 1.00 95.88 209 HIS A C 1
ATOM 1562 O O . HIS A 1 209 ? 1.447 -13.167 -1.890 1.00 95.88 209 HIS A O 1
ATOM 1568 N N . ALA A 1 210 ? 2.168 -11.110 -2.443 1.00 96.00 210 ALA A N 1
ATOM 1569 C CA . ALA A 1 210 ? 2.178 -10.555 -1.097 1.00 96.00 210 ALA A CA 1
ATOM 1570 C C . ALA A 1 210 ? 0.781 -10.494 -0.453 1.00 96.00 210 ALA A C 1
ATOM 1572 O O . ALA A 1 210 ? 0.658 -10.590 0.769 1.00 96.00 210 ALA A O 1
ATOM 1573 N N . LEU A 1 211 ? -0.286 -10.360 -1.246 1.00 96.38 211 LEU A N 1
ATOM 1574 C CA . LEU A 1 211 ? -1.646 -10.209 -0.714 1.00 96.38 211 LEU A CA 1
ATOM 1575 C C . LEU A 1 211 ? -2.506 -11.478 -0.790 1.00 96.38 211 LEU A C 1
ATOM 1577 O O . LEU A 1 211 ? -3.388 -11.658 0.053 1.00 96.38 211 LEU A O 1
ATOM 1581 N N . PHE A 1 212 ? -2.288 -12.364 -1.767 1.00 94.44 212 PHE A N 1
ATOM 1582 C CA . PHE A 1 212 ? -3.231 -13.458 -2.046 1.00 94.44 212 PHE A CA 1
ATOM 1583 C C . PHE A 1 212 ? -2.574 -14.832 -2.168 1.00 94.44 212 PHE A C 1
ATOM 1585 O O . PHE A 1 212 ? -3.021 -15.774 -1.510 1.00 94.44 212 PHE A O 1
ATOM 1592 N N . THR A 1 213 ? -1.552 -14.976 -3.017 1.00 94.06 213 THR A N 1
ATOM 1593 C CA . THR A 1 213 ? -1.097 -16.305 -3.468 1.00 94.06 213 THR A CA 1
ATOM 1594 C C . THR A 1 213 ? 0.156 -16.812 -2.765 1.00 94.06 213 THR A C 1
ATOM 1596 O O . THR A 1 213 ? 0.418 -18.012 -2.799 1.00 94.06 213 THR A O 1
ATOM 1599 N N . GLY A 1 214 ? 0.935 -15.934 -2.133 1.00 92.81 214 GLY A N 1
ATOM 1600 C CA . GLY A 1 214 ? 2.170 -16.311 -1.457 1.00 92.81 214 GLY A CA 1
ATOM 1601 C C . GLY A 1 214 ? 1.942 -17.185 -0.221 1.00 92.81 214 GLY A C 1
ATOM 1602 O O . GLY A 1 214 ? 0.817 -17.249 0.302 1.00 92.81 214 GLY A O 1
ATOM 1603 N N . PRO A 1 215 ? 2.999 -17.859 0.275 1.00 93.56 215 PRO A N 1
ATOM 1604 C CA . PRO A 1 215 ? 2.965 -18.540 1.565 1.00 93.56 215 PRO A CA 1
ATOM 1605 C C . PRO A 1 215 ? 2.493 -17.580 2.664 1.00 93.56 215 PRO A C 1
ATOM 1607 O O . PRO A 1 215 ? 2.898 -16.420 2.633 1.00 93.56 215 PRO A O 1
ATOM 1610 N N . PRO A 1 216 ? 1.701 -18.018 3.663 1.00 93.06 216 PRO A N 1
ATOM 1611 C CA . PRO A 1 216 ? 1.202 -17.125 4.711 1.00 93.06 216 PRO A CA 1
ATOM 1612 C C . PRO A 1 216 ? 2.291 -16.268 5.373 1.00 93.06 216 PRO A C 1
ATOM 1614 O O . PRO A 1 216 ? 2.077 -15.079 5.566 1.00 93.06 216 PRO A O 1
ATOM 1617 N N . SER A 1 217 ? 3.485 -16.827 5.614 1.00 93.12 217 SER A N 1
ATOM 1618 C CA . SER A 1 217 ? 4.635 -16.105 6.186 1.00 93.12 217 SER A CA 1
ATOM 1619 C C . SER A 1 217 ? 5.169 -14.964 5.316 1.00 93.12 217 SER A C 1
ATOM 1621 O O . SER A 1 217 ? 5.756 -14.027 5.843 1.00 93.12 217 SER A O 1
ATOM 1623 N N . HIS A 1 218 ? 4.968 -15.036 4.001 1.00 93.69 218 HIS A N 1
ATOM 1624 C CA . HIS A 1 218 ? 5.408 -14.036 3.027 1.00 93.69 218 HIS A CA 1
ATOM 1625 C C . HIS A 1 218 ? 4.312 -13.018 2.698 1.00 93.69 218 HIS A C 1
ATOM 1627 O O . HIS A 1 218 ? 4.549 -12.094 1.923 1.00 93.69 218 HIS A O 1
ATOM 1633 N N . ARG A 1 219 ? 3.109 -13.172 3.264 1.00 95.00 219 ARG A N 1
ATOM 1634 C CA . ARG A 1 219 ? 2.021 -12.222 3.038 1.00 95.00 219 ARG A CA 1
ATOM 1635 C C . ARG A 1 219 ? 2.187 -10.979 3.894 1.00 95.00 219 ARG A C 1
ATOM 1637 O O . ARG A 1 219 ? 2.711 -11.048 5.009 1.00 95.00 219 ARG A O 1
ATOM 1644 N N . LEU A 1 220 ? 1.657 -9.858 3.407 1.00 95.25 220 LEU A N 1
ATOM 1645 C CA . LEU A 1 220 ? 1.774 -8.550 4.050 1.00 95.25 220 LEU A CA 1
ATOM 1646 C C . LEU A 1 220 ? 1.471 -8.579 5.564 1.00 95.25 220 LEU A C 1
ATOM 1648 O O . LEU A 1 220 ? 2.315 -8.098 6.320 1.00 95.25 220 LEU A O 1
ATOM 1652 N N . PRO A 1 221 ? 0.366 -9.177 6.065 1.00 93.19 221 PRO A N 1
ATOM 1653 C CA . PRO A 1 221 ? 0.098 -9.195 7.506 1.00 93.19 221 PRO A CA 1
ATOM 1654 C C . PRO A 1 221 ? 1.223 -9.832 8.338 1.00 93.19 221 PRO A C 1
ATOM 1656 O O . PRO A 1 221 ? 1.590 -9.295 9.385 1.00 93.19 221 PRO A O 1
ATOM 1659 N N . SER A 1 222 ? 1.809 -10.933 7.858 1.00 93.12 222 SER A N 1
ATOM 1660 C CA . SER A 1 222 ? 2.915 -11.622 8.531 1.00 93.12 222 SER A CA 1
ATOM 1661 C C . SER A 1 222 ? 4.223 -10.841 8.441 1.00 93.12 222 SER A C 1
ATOM 1663 O O . SER A 1 222 ? 4.913 -10.724 9.451 1.00 93.12 222 SER A O 1
ATOM 1665 N N . LEU A 1 223 ? 4.528 -10.227 7.291 1.00 94.75 223 LEU A N 1
ATOM 1666 C CA . LEU A 1 223 ? 5.694 -9.344 7.144 1.00 94.75 223 LEU A CA 1
ATOM 1667 C C . LEU A 1 223 ? 5.630 -8.163 8.127 1.00 94.75 223 LEU A C 1
ATOM 1669 O O . LEU A 1 223 ? 6.620 -7.823 8.781 1.00 94.75 223 LEU A O 1
ATOM 1673 N N . LEU A 1 224 ? 4.448 -7.556 8.265 1.00 94.75 224 LEU A N 1
ATOM 1674 C CA . LEU A 1 224 ? 4.201 -6.464 9.203 1.00 94.75 224 LEU A CA 1
ATOM 1675 C C . LEU A 1 224 ? 4.318 -6.939 10.662 1.00 94.75 224 LEU A C 1
ATOM 1677 O O . LEU A 1 224 ? 4.905 -6.239 11.489 1.00 94.75 224 LEU A O 1
ATOM 1681 N N . ALA A 1 225 ? 3.769 -8.113 10.992 1.00 92.38 225 ALA A N 1
ATOM 1682 C CA . ALA A 1 225 ? 3.829 -8.677 12.343 1.00 92.38 225 ALA A CA 1
ATOM 1683 C C . ALA A 1 225 ? 5.266 -8.993 12.766 1.00 92.38 225 ALA A C 1
ATOM 1685 O O . ALA A 1 225 ? 5.693 -8.589 13.847 1.00 92.38 225 ALA A O 1
ATOM 1686 N N . GLU A 1 226 ? 6.037 -9.621 11.882 1.00 93.12 226 GLU A N 1
ATOM 1687 C CA . GLU A 1 226 ? 7.442 -9.926 12.135 1.00 93.12 226 GLU A CA 1
ATOM 1688 C C . GLU A 1 226 ? 8.292 -8.655 12.249 1.00 93.12 226 GLU A C 1
ATOM 1690 O O . GLU A 1 226 ? 9.207 -8.581 13.067 1.00 93.12 226 GLU A O 1
ATOM 1695 N N . SER A 1 227 ? 7.965 -7.616 11.474 1.00 92.31 227 SER A N 1
ATOM 1696 C CA . SER A 1 227 ? 8.633 -6.313 11.569 1.00 92.31 227 SER A CA 1
ATOM 1697 C C . SER A 1 227 ? 8.451 -5.670 12.943 1.00 92.31 227 SER A C 1
ATOM 1699 O O . SER A 1 227 ? 9.419 -5.155 13.504 1.00 92.31 227 SER A O 1
ATOM 1701 N N . ARG A 1 228 ? 7.245 -5.754 13.520 1.00 89.94 228 ARG A N 1
ATOM 1702 C CA . ARG A 1 228 ? 6.974 -5.322 14.902 1.00 89.94 228 ARG A CA 1
ATOM 1703 C C . ARG A 1 228 ? 7.712 -6.172 15.929 1.00 89.94 228 ARG A C 1
ATOM 1705 O O . ARG A 1 228 ? 8.369 -5.615 16.806 1.00 89.94 228 ARG A O 1
ATOM 1712 N N . ALA A 1 229 ? 7.671 -7.498 15.794 1.00 87.00 229 ALA A N 1
ATOM 1713 C CA . ALA A 1 229 ? 8.372 -8.405 16.702 1.00 87.00 229 ALA A CA 1
ATOM 1714 C C . ALA A 1 229 ? 9.890 -8.143 16.718 1.00 87.00 229 ALA A C 1
ATOM 1716 O O . ALA A 1 229 ? 10.500 -8.062 17.784 1.00 87.00 229 ALA A O 1
ATOM 1717 N N . ALA A 1 230 ? 10.491 -7.922 15.545 1.00 84.12 230 ALA A N 1
ATOM 1718 C CA . ALA A 1 230 ? 11.906 -7.592 15.419 1.00 84.12 230 ALA A CA 1
ATOM 1719 C C . ALA A 1 230 ? 12.267 -6.260 16.100 1.00 84.12 230 ALA A C 1
ATOM 1721 O O . ALA A 1 230 ? 13.320 -6.165 16.726 1.00 84.12 230 ALA A O 1
ATOM 1722 N N . GLN A 1 231 ? 11.408 -5.239 16.006 1.00 76.06 231 GLN A N 1
ATOM 1723 C CA . GLN A 1 231 ? 11.627 -3.965 16.699 1.00 76.06 231 GLN A CA 1
ATOM 1724 C C . GLN A 1 231 ? 11.496 -4.103 18.218 1.00 76.06 231 GLN A C 1
ATOM 1726 O O . GLN A 1 231 ? 12.347 -3.591 18.939 1.00 76.06 231 GLN A O 1
ATOM 1731 N N . ALA A 1 232 ? 10.501 -4.847 18.709 1.00 71.38 232 ALA A N 1
ATOM 1732 C CA . ALA A 1 232 ? 10.334 -5.100 20.140 1.00 71.38 232 ALA A CA 1
ATOM 1733 C C . ALA A 1 232 ? 11.546 -5.837 20.747 1.00 71.38 232 ALA A C 1
ATOM 1735 O O . ALA A 1 232 ? 12.009 -5.487 21.834 1.00 71.38 232 ALA A O 1
ATOM 1736 N N . ASP A 1 233 ? 12.110 -6.808 20.025 1.00 67.25 233 ASP A N 1
ATOM 1737 C CA . ASP A 1 233 ? 13.330 -7.522 20.423 1.00 67.25 233 ASP A CA 1
ATOM 1738 C C . ASP A 1 233 ? 14.548 -6.577 20.476 1.00 67.25 233 ASP A C 1
ATOM 1740 O O . ASP A 1 233 ? 15.281 -6.562 21.467 1.00 67.25 233 ASP A O 1
ATOM 1744 N N . VAL A 1 234 ? 14.710 -5.693 19.484 1.00 59.69 234 VAL A N 1
ATOM 1745 C CA . VAL A 1 234 ? 15.742 -4.638 19.498 1.00 59.69 234 VAL A CA 1
ATOM 1746 C C . VAL A 1 234 ? 15.549 -3.674 20.676 1.00 59.69 234 VAL A C 1
ATOM 1748 O O . VAL A 1 234 ? 16.524 -3.358 21.359 1.00 59.69 234 VAL A O 1
ATOM 1751 N N . SER A 1 235 ? 14.316 -3.263 20.982 1.00 57.19 235 SER A N 1
ATOM 1752 C CA . SER A 1 235 ? 14.010 -2.421 22.145 1.00 57.19 235 SER A CA 1
ATOM 1753 C C . SER A 1 235 ? 14.327 -3.119 23.469 1.00 57.19 235 SER A C 1
ATOM 1755 O O . SER A 1 235 ? 14.891 -2.487 24.358 1.00 57.19 235 SER A O 1
ATOM 1757 N N . SER A 1 236 ? 14.040 -4.420 23.600 1.00 58.31 236 SER A N 1
ATOM 1758 C CA . SER A 1 236 ? 14.355 -5.190 24.814 1.00 58.31 236 SER A CA 1
ATOM 1759 C C . SER A 1 236 ? 15.866 -5.316 25.051 1.00 58.31 236 SER A C 1
ATOM 1761 O O . SER A 1 236 ? 16.346 -5.118 26.169 1.00 58.31 236 SER A O 1
ATOM 1763 N N . ARG A 1 237 ? 16.642 -5.546 23.984 1.00 54.09 237 ARG A N 1
ATOM 1764 C CA . ARG A 1 237 ? 18.109 -5.617 24.041 1.00 54.09 237 ARG A CA 1
ATOM 1765 C C . ARG A 1 237 ? 18.741 -4.255 24.311 1.00 54.09 237 ARG A C 1
ATOM 1767 O O . ARG A 1 237 ? 19.660 -4.179 25.118 1.00 54.09 237 ARG A O 1
ATOM 1774 N N . LEU A 1 238 ? 18.238 -3.182 23.695 1.00 52.22 238 LEU A N 1
ATOM 1775 C CA . LEU A 1 238 ? 18.693 -1.811 23.960 1.00 52.22 238 LEU A CA 1
ATOM 1776 C C . LEU A 1 238 ? 18.346 -1.356 25.382 1.00 52.22 238 LEU A C 1
ATOM 1778 O O . LEU A 1 238 ? 19.178 -0.734 26.033 1.00 52.22 238 LEU A O 1
ATOM 1782 N N . ALA A 1 239 ? 17.170 -1.712 25.906 1.00 50.59 239 ALA A N 1
ATOM 1783 C CA . ALA A 1 239 ? 16.793 -1.420 27.288 1.00 50.59 239 ALA A CA 1
ATOM 1784 C C . ALA A 1 239 ? 17.705 -2.145 28.293 1.00 50.59 239 ALA A C 1
ATOM 1786 O O . ALA A 1 239 ? 18.198 -1.517 29.228 1.00 50.59 239 ALA A O 1
ATOM 1787 N N . GLY A 1 240 ? 18.015 -3.426 28.046 1.00 50.22 240 GLY A N 1
ATOM 1788 C CA . GLY A 1 240 ? 19.027 -4.164 28.810 1.00 50.22 240 GLY A CA 1
ATOM 1789 C C . GLY A 1 240 ? 20.430 -3.552 28.693 1.00 50.22 240 GLY A C 1
ATOM 1790 O O . GLY A 1 240 ? 21.229 -3.618 29.632 1.00 50.22 240 GLY A O 1
ATOM 1791 N N . GLN A 1 241 ? 20.724 -2.906 27.557 1.00 47.66 241 GLN A N 1
ATOM 1792 C CA . GLN A 1 241 ? 21.996 -2.230 27.331 1.00 47.66 241 GLN A CA 1
ATOM 1793 C C . GLN A 1 241 ? 22.131 -0.892 28.069 1.00 47.66 241 GLN A C 1
ATOM 1795 O O . GLN A 1 241 ? 23.146 -0.612 28.704 1.00 47.66 241 GLN A O 1
ATOM 1800 N N . VAL A 1 242 ? 21.081 -0.078 28.049 1.00 51.59 242 VAL A N 1
ATOM 1801 C CA . VAL A 1 242 ? 21.047 1.181 28.797 1.00 51.59 242 VAL A CA 1
ATOM 1802 C C . VAL A 1 242 ? 21.031 0.906 30.301 1.00 51.59 242 VAL A C 1
ATOM 1804 O O . VAL A 1 242 ? 21.738 1.591 31.037 1.00 51.59 242 VAL A O 1
ATOM 1807 N N . SER A 1 243 ? 20.337 -0.144 30.765 1.00 45.22 243 SER A N 1
ATOM 1808 C CA . SER A 1 243 ? 20.369 -0.512 32.183 1.00 45.22 243 SER A CA 1
ATOM 1809 C C . SER A 1 243 ? 21.773 -0.882 32.666 1.00 45.22 243 SER A C 1
ATOM 1811 O O . SER A 1 243 ? 22.178 -0.395 33.718 1.00 45.22 243 SER A O 1
ATOM 1813 N N . TRP A 1 244 ? 22.566 -1.658 31.907 1.00 44.34 244 TRP A N 1
ATOM 1814 C CA . TRP A 1 244 ? 23.940 -1.960 32.345 1.00 44.34 244 TRP A CA 1
ATOM 1815 C C . TRP A 1 244 ? 24.834 -0.719 32.315 1.00 44.34 244 TRP A C 1
ATOM 1817 O O . TRP A 1 244 ? 25.657 -0.553 33.212 1.00 44.34 244 TRP A O 1
ATOM 1827 N N . ALA A 1 245 ? 24.669 0.163 31.323 1.00 46.56 245 ALA A N 1
ATOM 1828 C CA . ALA A 1 245 ? 25.489 1.363 31.194 1.00 46.56 245 ALA A CA 1
ATOM 1829 C C . ALA A 1 245 ? 25.218 2.354 32.338 1.00 46.56 245 ALA A C 1
ATOM 1831 O O . ALA A 1 245 ? 26.156 2.897 32.923 1.00 46.56 245 ALA A O 1
ATOM 1832 N N . THR A 1 246 ? 23.951 2.542 32.722 1.00 53.09 246 THR A N 1
ATOM 1833 C CA . THR A 1 246 ? 23.580 3.398 33.858 1.00 53.09 246 THR A CA 1
ATOM 1834 C C . THR A 1 246 ? 24.008 2.792 35.198 1.00 53.09 246 THR A C 1
ATOM 1836 O O . THR A 1 246 ? 24.521 3.521 36.052 1.00 53.09 246 THR A O 1
ATOM 1839 N N . THR A 1 247 ? 23.881 1.473 35.389 1.00 51.81 247 THR A N 1
ATOM 1840 C CA . THR A 1 247 ? 24.391 0.792 36.594 1.00 51.81 247 THR A CA 1
ATOM 1841 C C . THR A 1 247 ? 25.922 0.854 36.683 1.00 51.81 247 THR A C 1
ATOM 1843 O O . THR A 1 247 ? 26.460 1.087 37.762 1.00 51.81 247 THR A O 1
ATOM 1846 N N . ALA A 1 248 ? 26.642 0.728 35.565 1.00 50.09 248 ALA A N 1
ATOM 1847 C CA . ALA A 1 248 ? 28.105 0.822 35.540 1.00 50.09 248 ALA A CA 1
ATOM 1848 C C . ALA A 1 248 ? 28.619 2.228 35.907 1.00 50.09 248 ALA A C 1
ATOM 1850 O O . ALA A 1 248 ? 29.631 2.356 36.599 1.00 50.09 248 ALA A O 1
ATOM 1851 N N . TRP A 1 249 ? 27.902 3.281 35.500 1.00 43.38 249 TRP A N 1
ATOM 1852 C CA . TRP A 1 249 ? 28.253 4.668 35.826 1.00 43.38 249 TRP A CA 1
ATOM 1853 C C . TRP A 1 249 ? 27.979 5.030 37.289 1.00 43.38 249 TRP A C 1
ATOM 1855 O O . TRP A 1 249 ? 28.797 5.684 37.932 1.00 43.38 249 TRP A O 1
ATOM 1865 N N . SER A 1 250 ? 26.861 4.561 37.847 1.00 54.22 250 SER A N 1
ATOM 1866 C CA . SER A 1 250 ? 26.536 4.765 39.268 1.00 54.22 250 SER A CA 1
ATOM 1867 C C . SER A 1 250 ? 27.378 3.892 40.213 1.00 54.22 250 SER A C 1
ATOM 1869 O O . SER A 1 250 ? 27.536 4.236 41.381 1.00 54.22 250 SER A O 1
ATOM 1871 N N . GLY A 1 251 ? 27.993 2.821 39.696 1.00 51.78 251 GLY A N 1
ATOM 1872 C CA . GLY A 1 251 ? 28.987 1.995 40.389 1.00 51.78 251 GLY A CA 1
ATOM 1873 C C . GLY A 1 251 ? 30.440 2.489 40.304 1.00 51.78 251 GLY A C 1
ATOM 1874 O O . GLY A 1 251 ? 31.330 1.801 40.798 1.00 51.78 251 GLY A O 1
ATOM 1875 N N . GLY A 1 252 ? 30.711 3.647 39.685 1.00 44.41 252 GLY A N 1
ATOM 1876 C CA . GLY A 1 252 ? 32.038 4.277 39.710 1.00 44.41 252 GLY A CA 1
ATOM 1877 C C . GLY A 1 252 ? 33.136 3.568 38.903 1.00 44.41 252 GLY A C 1
ATOM 1878 O O . GLY A 1 252 ? 34.308 3.678 39.255 1.00 44.41 252 GLY A O 1
ATOM 1879 N N . CYS A 1 253 ? 32.799 2.847 37.830 1.00 47.59 253 CYS A N 1
ATOM 1880 C CA . CYS A 1 253 ? 33.799 2.234 36.947 1.00 47.59 253 CYS A CA 1
ATOM 1881 C C . CYS A 1 253 ? 34.054 3.084 35.690 1.00 47.59 253 CYS A C 1
ATOM 1883 O O . CYS A 1 253 ? 33.166 3.252 34.857 1.00 47.59 253 CYS A O 1
ATOM 1885 N N . THR A 1 254 ? 35.285 3.568 35.504 1.00 45.97 254 THR A N 1
ATOM 1886 C CA . THR A 1 254 ? 35.768 4.142 34.234 1.00 45.97 254 THR A CA 1
ATOM 1887 C C . THR A 1 254 ? 36.518 3.085 33.398 1.00 45.97 254 THR A C 1
ATOM 1889 O O . THR A 1 254 ? 37.215 2.242 33.967 1.00 45.97 254 THR A O 1
ATOM 1892 N N . PRO A 1 255 ? 36.406 3.073 32.050 1.00 45.09 255 PRO A N 1
ATOM 1893 C CA . PRO A 1 255 ? 37.144 2.118 31.209 1.00 45.09 255 PRO A CA 1
ATOM 1894 C C . PRO A 1 255 ? 38.660 2.404 31.244 1.00 45.09 255 PRO A C 1
ATOM 1896 O O . PRO A 1 255 ? 39.028 3.581 31.265 1.00 45.09 255 PRO A O 1
ATOM 1899 N N . PRO A 1 256 ? 39.542 1.372 31.239 1.00 45.50 256 PRO A N 1
ATOM 1900 C CA . PRO A 1 256 ? 39.425 0.161 30.414 1.00 45.50 256 PRO A CA 1
ATOM 1901 C C . PRO A 1 256 ? 39.223 -1.171 31.173 1.00 45.50 256 PRO A C 1
ATOM 1903 O O . PRO A 1 256 ? 39.383 -2.235 30.581 1.00 45.50 256 PRO A O 1
ATOM 1906 N N . THR A 1 257 ? 38.886 -1.171 32.465 1.00 47.47 257 THR A N 1
ATOM 1907 C CA . THR A 1 257 ? 38.879 -2.404 33.290 1.00 47.47 257 THR A CA 1
ATOM 1908 C C . THR A 1 257 ? 37.564 -3.193 33.326 1.00 47.47 257 THR A C 1
ATOM 1910 O O . THR A 1 257 ? 37.520 -4.262 33.933 1.00 47.47 257 THR A O 1
ATOM 1913 N N . CYS A 1 258 ? 36.496 -2.752 32.655 1.00 47.28 258 CYS A N 1
ATOM 1914 C CA . CYS A 1 258 ? 35.238 -3.509 32.625 1.00 47.28 258 CYS A CA 1
ATOM 1915 C C . CYS A 1 258 ? 35.319 -4.699 31.652 1.00 47.28 258 CYS A C 1
ATOM 1917 O O . CYS A 1 258 ? 35.098 -4.556 30.451 1.00 47.28 258 CYS A O 1
ATOM 1919 N N . ARG A 1 259 ? 35.624 -5.892 32.174 1.00 45.94 259 ARG A N 1
ATOM 1920 C CA . ARG A 1 259 ? 35.507 -7.168 31.453 1.00 45.94 259 ARG A CA 1
ATOM 1921 C C . ARG A 1 259 ? 34.110 -7.749 31.693 1.00 45.94 259 ARG A C 1
ATOM 1923 O O . ARG A 1 259 ? 33.685 -7.844 32.841 1.00 45.94 259 ARG A O 1
ATOM 1930 N N . ALA A 1 260 ? 33.407 -8.143 30.631 1.00 48.56 260 ALA A N 1
ATOM 1931 C CA . ALA A 1 260 ? 32.138 -8.862 30.75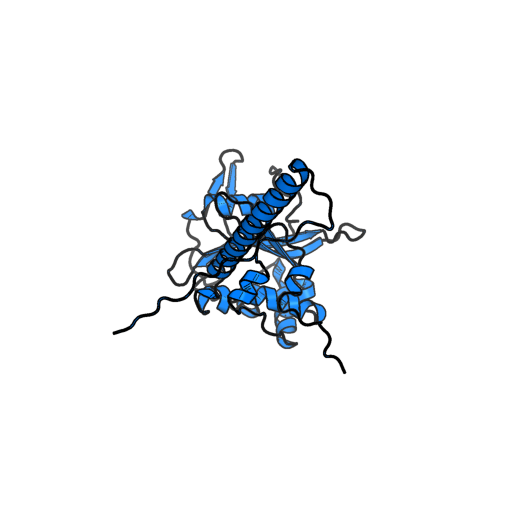2 1.00 48.56 260 ALA A CA 1
ATOM 1932 C C . ALA A 1 260 ? 32.339 -10.193 31.515 1.00 48.56 260 ALA A C 1
ATOM 1934 O O . ALA A 1 260 ? 33.373 -10.843 31.316 1.00 48.56 260 ALA A O 1
ATOM 1935 N N . PRO A 1 261 ? 31.394 -10.620 32.376 1.00 44.59 261 PRO A N 1
ATOM 1936 C CA . PRO A 1 261 ? 31.469 -11.931 33.013 1.00 44.59 261 PRO A CA 1
ATOM 1937 C C . PRO A 1 261 ? 31.286 -13.046 31.964 1.00 44.59 261 PRO A C 1
ATOM 1939 O O . PRO A 1 261 ? 30.534 -12.859 31.003 1.00 44.59 261 PRO A O 1
ATOM 1942 N N . PRO A 1 262 ? 31.966 -14.198 32.112 1.00 39.75 262 PRO A N 1
ATOM 1943 C CA . PRO A 1 262 ? 31.838 -15.303 31.171 1.00 39.75 262 PRO A CA 1
ATOM 1944 C C . PRO A 1 262 ? 30.423 -15.889 31.222 1.00 39.75 262 PRO A C 1
ATOM 1946 O O . PRO A 1 262 ? 29.878 -16.150 32.294 1.00 39.75 262 PRO A O 1
ATOM 1949 N N . SER A 1 263 ? 29.844 -16.108 30.044 1.00 43.09 263 SER A N 1
ATOM 1950 C CA . SER A 1 263 ? 28.599 -16.845 29.850 1.00 43.09 263 SER A CA 1
ATOM 1951 C C . SER A 1 263 ? 28.740 -18.264 30.404 1.00 43.09 263 SER A C 1
ATOM 1953 O O . SER A 1 263 ? 29.535 -19.053 29.897 1.00 43.09 263 SER A O 1
ATOM 1955 N N . SER A 1 264 ? 27.975 -18.600 31.440 1.00 40.25 264 SER A N 1
ATOM 1956 C CA . SER A 1 264 ? 27.832 -19.974 31.917 1.00 40.25 264 SER A CA 1
ATOM 1957 C C . SER A 1 264 ? 26.960 -20.765 30.935 1.00 40.25 264 SER A C 1
ATOM 1959 O O . SER A 1 264 ? 25.732 -20.687 30.995 1.00 40.25 264 SER A O 1
ATOM 1961 N N . GLU A 1 265 ? 27.585 -21.505 30.019 1.00 40.56 265 GLU A N 1
ATOM 1962 C CA . GLU A 1 265 ? 26.925 -22.596 29.293 1.00 40.56 265 GLU A CA 1
ATOM 1963 C C . GLU A 1 265 ? 26.554 -23.712 30.285 1.00 40.56 265 GLU A C 1
ATOM 1965 O O . GLU A 1 265 ? 27.408 -24.138 31.070 1.00 40.56 265 GLU A O 1
ATOM 1970 N N . PRO A 1 266 ? 25.310 -24.219 30.285 1.00 38.59 266 PRO A N 1
ATOM 1971 C CA . PRO A 1 266 ? 24.982 -25.425 31.025 1.00 38.59 266 PRO A CA 1
ATOM 1972 C C . PRO A 1 266 ? 25.474 -26.661 30.254 1.00 38.59 266 PRO A C 1
ATOM 1974 O O . PRO A 1 266 ? 25.094 -26.890 29.107 1.00 38.59 266 PRO A O 1
ATOM 1977 N N . SER A 1 267 ? 26.318 -27.466 30.904 1.00 42.41 267 SER A N 1
ATOM 1978 C CA . SER A 1 267 ? 26.810 -28.757 30.406 1.00 42.41 267 SER A CA 1
ATOM 1979 C C . SER A 1 267 ? 25.669 -29.734 30.067 1.00 42.41 267 SER A C 1
ATOM 1981 O O . SER A 1 267 ? 24.668 -29.772 30.788 1.00 42.41 267 SER A O 1
ATOM 1983 N N . PRO A 1 268 ? 25.815 -30.589 29.035 1.00 41.97 268 PRO A N 1
ATOM 1984 C CA . PRO A 1 268 ? 24.810 -31.594 28.703 1.00 41.97 268 PRO A CA 1
ATOM 1985 C C . PRO A 1 268 ? 24.793 -32.741 29.734 1.00 41.97 268 PRO A C 1
ATOM 1987 O O . PRO A 1 268 ? 25.836 -33.069 30.312 1.00 41.97 268 PRO A O 1
ATOM 1990 N N . PRO A 1 269 ? 23.636 -33.394 29.962 1.00 39.00 269 PRO A N 1
ATOM 1991 C CA . PRO A 1 269 ? 23.533 -34.488 30.916 1.00 39.00 269 PRO A CA 1
ATOM 1992 C C . PRO A 1 269 ? 24.206 -35.751 30.367 1.00 39.00 269 PRO A C 1
ATOM 1994 O O . PRO A 1 269 ? 23.923 -36.211 29.261 1.00 39.00 269 PRO A O 1
ATOM 1997 N N . THR A 1 270 ? 25.089 -36.333 31.174 1.00 46.12 270 THR A N 1
ATOM 1998 C CA . THR A 1 270 ? 25.639 -37.669 30.951 1.00 46.12 270 THR A CA 1
ATOM 1999 C C . THR A 1 270 ? 24.617 -38.701 31.418 1.00 46.12 270 THR A C 1
ATOM 2001 O O . THR A 1 270 ? 24.259 -38.745 32.591 1.00 46.12 270 THR A O 1
ATOM 2004 N N . TRP A 1 271 ? 24.136 -39.544 30.508 1.00 38.59 271 TRP A N 1
ATOM 2005 C CA . TRP A 1 271 ? 23.425 -40.768 30.865 1.00 38.59 271 TRP A CA 1
ATOM 2006 C C . TRP A 1 271 ? 24.409 -41.938 30.746 1.00 38.59 271 TRP A C 1
ATOM 2008 O O . TRP A 1 271 ? 25.018 -42.150 29.699 1.00 38.59 271 TRP A O 1
ATOM 2018 N N . ARG A 1 272 ? 24.614 -42.674 31.841 1.00 41.25 272 ARG A N 1
ATOM 2019 C CA . ARG A 1 272 ? 25.257 -43.994 31.844 1.00 41.25 272 ARG A CA 1
ATOM 2020 C C . ARG A 1 272 ? 24.424 -44.946 32.692 1.00 41.25 272 ARG A C 1
ATOM 2022 O O . ARG A 1 272 ? 24.266 -44.710 33.887 1.00 41.25 272 ARG A O 1
ATOM 2029 N N . ALA A 1 273 ? 23.982 -46.025 32.062 1.00 38.31 273 ALA A N 1
ATOM 2030 C CA . ALA A 1 273 ? 24.167 -47.393 32.533 1.00 38.31 273 ALA A CA 1
ATOM 2031 C C . ALA A 1 273 ? 24.353 -48.260 31.284 1.00 38.31 273 ALA A C 1
ATOM 2033 O O . ALA A 1 273 ? 23.517 -48.114 30.363 1.00 38.31 273 ALA A O 1
#

Organism: NCBI:txid634430

pLDDT: mean 83.16, std 19.24, range [32.31, 98.56]